Protein AF-A0A9E3R419-F1 (afdb_monomer_lite)

Radius of gyration: 24.09 Å; chains: 1; bounding box: 58×48×63 Å

Sequence (291 aa):
MTQERLDKQWQKKGLTAYSTDAILGTLGHYGLTIDEAAFKSAAATKFPLELAMGWAETWKATGPFGPLPVPAVEELWRRWVKSVQPSDVAVSLRALLIAGDAALKGKDGFTQALETMESKASQVPAGDPRERFMAEVVLHLRNVSTPIDVLAEELAQAGKVAEAERLVKLEESLFPLRAGVSAALVAAAKGQVEPAVTALTTLVKDGAKDPYARVSAMDALLRLNRPRPAYTPALEMAEVALEKHDHELFDELMRRLQRIHQATAELPEEATNHVRLDALLDALQHHHHHH

Foldseek 3Di:
DPFAADDLCCVVVPCVVDDLSRLQSHLVVQFDHDDLVNLVVCVVQDALVVQLVVSLVRGRDDDSCNPVSSSSSVVSCCVRVVAQGLLQLLVLVLVLLVQLVVVLVVDDDNVVSLVSNVVSLVRQDDDPVNVNRLVVNVVNNPDDPDDLLRSLLSCLLVVVLVSSVSSLVSCCSNPVLQRLLSVLSSCVSVVNPVVSLVSLLCQLPPPVGDLVSNLSSLVSCVVSLNNVSNQVSLLVQLVVCVVVVVVVSNVSSLVSNVSSCVSCVVPPPCPVSVVSNVVSVVVVVVVVVVD

Secondary structure (DSSP, 8-state):
-------TTHHHH-GGGS-HHHHHHHHHHTT----HHHHHHHHTT--HHHHHHHHHTT----GGGTT-HHHHHHHHIIIII-S--HHHHHHHHHHHHHHHHHHHTT-S-HHHHHHHHHHHHTTSPPSTHHHHHHHHHHHHH----S-HHHHHHHHHHTT-HHHHHHHHHHHHHH-GGGTTHHHHHHHHHTT-HHHHHHHHHHHHH-TTS-HHHHHHHHHHHHHTT--GGGHHHHHHHHHHHHHTT-HHHHHHHHHHHHHHHHHHTT-TT-HHHHHHHHHHHHHHHHHHT--

pLDDT: mean 91.63, std 9.15, range [41.28, 98.19]

Structure (mmCIF, N/CA/C/O backbone):
data_AF-A0A9E3R419-F1
#
_entry.id   AF-A0A9E3R419-F1
#
loop_
_atom_site.group_PDB
_atom_site.id
_atom_site.type_symbol
_atom_site.label_atom_id
_atom_site.label_alt_id
_atom_site.label_comp_id
_atom_site.label_asym_id
_atom_site.label_entity_id
_atom_site.label_seq_id
_atom_site.pdbx_PDB_ins_code
_atom_site.Cartn_x
_atom_site.Cartn_y
_atom_site.Cartn_z
_atom_site.occupancy
_atom_site.B_iso_or_equiv
_atom_site.auth_seq_id
_atom_site.auth_comp_id
_atom_site.auth_asym_id
_atom_site.auth_atom_id
_atom_site.pdbx_PDB_model_num
ATOM 1 N N . MET A 1 1 ? 27.804 -4.523 -38.999 1.00 41.28 1 MET A N 1
ATOM 2 C CA . MET A 1 1 ? 27.657 -5.461 -37.868 1.00 41.28 1 MET A CA 1
ATOM 3 C C . MET A 1 1 ? 26.188 -5.493 -37.500 1.00 41.28 1 MET A C 1
ATOM 5 O O . MET A 1 1 ? 25.612 -4.429 -37.321 1.00 41.28 1 MET A O 1
ATOM 9 N N . THR A 1 2 ? 25.556 -6.662 -37.517 1.00 49.53 2 THR A N 1
ATOM 10 C CA . THR A 1 2 ? 24.139 -6.812 -37.163 1.00 49.53 2 THR A CA 1
ATOM 11 C C . THR A 1 2 ? 24.004 -6.510 -35.677 1.00 49.53 2 THR A C 1
ATOM 13 O O . THR A 1 2 ? 24.541 -7.248 -34.859 1.00 49.53 2 THR A O 1
ATOM 16 N N . GLN A 1 3 ? 23.371 -5.392 -35.330 1.00 69.19 3 GLN A N 1
ATOM 17 C CA . GLN A 1 3 ? 23.111 -5.054 -33.934 1.00 69.19 3 GLN A CA 1
ATOM 18 C C . GLN A 1 3 ? 22.205 -6.145 -33.349 1.00 69.19 3 GLN A C 1
ATOM 20 O O . GLN A 1 3 ? 21.197 -6.496 -33.969 1.00 69.19 3 GLN A O 1
ATOM 25 N N . GLU A 1 4 ? 22.601 -6.733 -32.219 1.00 87.81 4 GLU A N 1
ATOM 26 C CA . GLU A 1 4 ? 21.802 -7.747 -31.529 1.00 87.81 4 GLU A CA 1
ATOM 27 C C . GLU A 1 4 ? 20.434 -7.146 -31.166 1.00 87.81 4 GLU A C 1
ATOM 29 O O . GLU A 1 4 ? 20.330 -5.958 -30.852 1.00 87.81 4 GLU A O 1
ATOM 34 N N . ARG A 1 5 ? 19.357 -7.932 -31.274 1.00 93.62 5 ARG A N 1
ATOM 35 C CA . ARG A 1 5 ? 17.985 -7.463 -31.037 1.00 93.62 5 ARG A CA 1
ATOM 36 C C . ARG A 1 5 ? 17.151 -8.531 -30.351 1.00 93.62 5 ARG A C 1
ATOM 38 O O . ARG A 1 5 ? 17.370 -9.724 -30.540 1.00 93.62 5 ARG A O 1
ATOM 45 N N . LEU A 1 6 ? 16.145 -8.078 -29.612 1.00 96.88 6 LEU A N 1
ATOM 46 C CA . LEU A 1 6 ? 15.114 -8.925 -29.038 1.00 96.88 6 LEU A CA 1
ATOM 47 C C . LEU A 1 6 ? 14.309 -9.602 -30.153 1.00 96.88 6 LEU A C 1
ATOM 49 O O . LEU A 1 6 ? 13.950 -8.980 -31.158 1.00 96.88 6 LEU A O 1
ATOM 53 N N . ASP A 1 7 ? 13.970 -10.871 -29.948 1.00 95.56 7 ASP A N 1
ATOM 54 C CA . ASP A 1 7 ? 13.011 -11.573 -30.798 1.00 95.56 7 ASP A CA 1
ATOM 55 C C . ASP A 1 7 ? 11.561 -11.326 -30.324 1.00 95.56 7 ASP A C 1
ATOM 57 O O . ASP A 1 7 ? 11.314 -10.809 -29.234 1.00 95.56 7 ASP A O 1
ATOM 61 N N . LYS A 1 8 ? 10.564 -11.686 -31.146 1.00 94.56 8 LYS A N 1
ATOM 62 C CA . LYS A 1 8 ? 9.137 -11.436 -30.842 1.00 94.56 8 LYS A CA 1
ATOM 63 C C . LYS A 1 8 ? 8.609 -12.207 -29.620 1.00 94.56 8 LYS A C 1
ATOM 65 O O . LYS A 1 8 ? 7.518 -11.898 -29.153 1.00 94.56 8 LYS A O 1
ATOM 70 N N . GLN A 1 9 ? 9.341 -13.198 -29.112 1.00 95.06 9 GLN A N 1
ATOM 71 C CA . GLN A 1 9 ? 8.988 -13.984 -27.927 1.00 95.06 9 GLN A CA 1
ATOM 72 C C . GLN A 1 9 ? 9.561 -13.395 -26.628 1.00 95.06 9 GLN A C 1
ATOM 74 O O . GLN A 1 9 ? 9.445 -14.040 -25.584 1.00 95.06 9 GLN A O 1
ATOM 79 N N . TRP A 1 10 ? 10.140 -12.187 -26.655 1.00 96.19 10 TRP A N 1
ATOM 80 C CA . TRP A 1 10 ? 10.757 -11.565 -25.478 1.00 96.19 10 TRP A CA 1
ATOM 81 C C . TRP A 1 10 ? 9.827 -11.499 -24.261 1.00 96.19 10 TRP A C 1
ATOM 83 O O . TRP A 1 10 ? 10.276 -11.729 -23.145 1.00 96.19 10 TRP A O 1
ATOM 93 N N . GLN A 1 11 ? 8.523 -11.279 -24.464 1.00 95.06 11 GLN A N 1
ATOM 94 C CA . GLN A 1 11 ? 7.542 -11.246 -23.371 1.00 95.06 11 GLN A CA 1
ATOM 95 C C . GLN A 1 11 ? 7.428 -12.596 -22.654 1.00 95.06 11 GLN A C 1
ATOM 97 O O . GLN A 1 11 ? 7.263 -12.644 -21.441 1.00 95.06 11 GLN A O 1
ATOM 102 N N . LYS A 1 12 ? 7.546 -13.703 -23.401 1.00 95.06 12 LYS A N 1
ATOM 103 C CA . LYS A 1 12 ? 7.500 -15.061 -22.848 1.00 95.06 12 LYS A CA 1
ATOM 104 C C . LYS A 1 12 ? 8.824 -15.448 -22.190 1.00 95.06 12 LYS A C 1
ATOM 106 O O . LYS A 1 12 ? 8.819 -16.135 -21.176 1.00 95.06 12 LYS A O 1
ATOM 111 N N . LYS A 1 13 ? 9.947 -15.062 -22.798 1.00 95.19 13 LYS A N 1
ATOM 112 C CA . LYS A 1 13 ? 11.294 -15.401 -22.312 1.00 95.19 13 LYS A CA 1
ATOM 113 C C . LYS A 1 13 ? 11.741 -14.522 -21.137 1.00 95.19 13 LYS A C 1
ATOM 115 O O . LYS A 1 13 ? 12.555 -14.966 -20.337 1.00 95.19 13 LYS A O 1
ATOM 120 N N . GLY A 1 14 ? 11.199 -13.309 -21.031 1.00 95.38 14 GLY A N 1
ATOM 121 C CA . GLY A 1 14 ? 11.672 -12.270 -20.121 1.00 95.38 14 GLY A CA 1
ATOM 122 C C . GLY A 1 14 ? 12.933 -11.579 -20.647 1.00 95.38 14 GLY A C 1
ATOM 123 O O . GLY A 1 14 ? 13.719 -12.162 -21.392 1.00 95.38 14 GLY A O 1
ATOM 124 N N . LEU A 1 15 ? 13.143 -10.319 -20.257 1.00 96.88 15 LEU A N 1
ATOM 125 C CA . LEU A 1 15 ? 14.307 -9.542 -20.707 1.00 96.88 15 LEU A CA 1
ATOM 126 C C . LEU A 1 15 ? 15.629 -10.004 -20.078 1.00 96.88 15 LEU A C 1
ATOM 128 O O . LEU A 1 15 ? 16.689 -9.799 -20.666 1.00 96.88 15 LEU A O 1
ATOM 132 N N . THR A 1 16 ? 15.574 -10.705 -18.946 1.00 95.81 16 THR A N 1
ATOM 133 C CA . THR A 1 16 ? 16.741 -11.331 -18.305 1.00 95.81 16 THR A CA 1
ATOM 134 C C . THR A 1 16 ? 17.411 -12.392 -19.184 1.00 95.81 16 THR A C 1
ATOM 136 O O . THR A 1 16 ? 18.592 -12.669 -19.006 1.00 95.81 16 THR A O 1
ATOM 139 N N . ALA A 1 17 ? 16.690 -12.960 -20.160 1.00 96.12 17 ALA A N 1
ATOM 140 C CA . ALA A 1 17 ? 17.224 -13.922 -21.124 1.00 96.12 17 ALA A CA 1
ATOM 141 C C . ALA A 1 17 ? 18.032 -13.277 -22.270 1.00 96.12 17 ALA A C 1
ATOM 143 O O . ALA A 1 17 ? 18.548 -13.995 -23.126 1.00 96.12 17 ALA A O 1
ATOM 144 N N . TYR A 1 18 ? 18.125 -11.944 -22.313 1.00 97.19 18 TYR A N 1
ATOM 145 C CA . TYR A 1 18 ? 18.780 -11.194 -23.385 1.00 97.19 18 TYR A CA 1
ATOM 146 C C . TYR A 1 18 ? 19.931 -10.330 -22.861 1.00 97.19 18 TYR A C 1
ATOM 148 O O . TYR A 1 18 ? 19.890 -9.812 -21.739 1.00 97.19 18 TYR A O 1
ATOM 156 N N . SER A 1 19 ? 20.948 -10.126 -23.702 1.00 96.81 19 SER A N 1
ATOM 157 C CA . SER A 1 19 ? 22.057 -9.208 -23.428 1.00 96.81 19 SER A CA 1
ATOM 158 C C . SER A 1 19 ? 21.568 -7.758 -23.316 1.00 96.81 19 SER A C 1
ATOM 160 O O . SER A 1 19 ? 20.469 -7.409 -23.754 1.00 96.81 19 SER A O 1
ATOM 162 N N . THR A 1 20 ? 22.372 -6.889 -22.699 1.00 96.69 20 THR A N 1
ATOM 163 C CA . THR A 1 20 ? 22.047 -5.453 -22.638 1.00 96.69 20 THR A CA 1
ATOM 164 C C . THR A 1 20 ? 22.057 -4.859 -24.044 1.00 96.69 20 THR A C 1
ATOM 166 O O . THR A 1 20 ? 21.156 -4.101 -24.392 1.00 96.69 20 THR A O 1
ATOM 169 N N . ASP A 1 21 ? 22.992 -5.298 -24.887 1.00 95.44 21 ASP A N 1
ATOM 170 C CA . ASP A 1 21 ? 23.108 -4.868 -26.280 1.00 95.44 21 ASP A CA 1
ATOM 171 C C . ASP A 1 21 ? 21.863 -5.220 -27.102 1.00 95.44 21 ASP A C 1
ATOM 173 O O . ASP A 1 21 ? 21.427 -4.406 -27.913 1.00 95.44 21 ASP A O 1
ATOM 177 N N . ALA A 1 22 ? 21.225 -6.370 -26.852 1.00 96.81 22 ALA A N 1
ATOM 178 C CA . ALA A 1 22 ? 19.976 -6.749 -27.512 1.00 96.81 22 ALA A CA 1
ATOM 179 C C . ALA A 1 22 ? 18.801 -5.823 -27.150 1.00 96.81 22 ALA A C 1
ATOM 181 O O . ALA A 1 22 ? 17.968 -5.490 -28.006 1.00 96.81 22 ALA A O 1
ATOM 182 N N . ILE A 1 23 ? 18.733 -5.396 -25.884 1.00 97.19 23 ILE A N 1
ATOM 183 C CA . ILE A 1 23 ? 17.733 -4.434 -25.405 1.00 97.19 23 ILE A CA 1
ATOM 184 C C . ILE A 1 23 ? 17.989 -3.081 -26.073 1.00 97.19 23 ILE A C 1
ATOM 186 O O . ILE A 1 23 ? 17.099 -2.561 -26.747 1.00 97.19 23 ILE A O 1
ATOM 190 N N . LEU A 1 24 ? 19.214 -2.556 -25.974 1.00 96.38 24 LEU A N 1
ATOM 191 C CA . LEU A 1 24 ? 19.591 -1.261 -26.551 1.00 96.38 24 LEU A CA 1
ATOM 192 C C . LEU A 1 24 ? 19.452 -1.235 -28.075 1.00 96.38 24 LEU A C 1
ATOM 194 O O . LEU A 1 24 ? 18.944 -0.265 -28.630 1.00 96.38 24 LEU A O 1
ATOM 198 N N . GLY A 1 25 ? 19.819 -2.317 -28.759 1.00 95.50 25 GLY A N 1
ATOM 199 C CA . GLY A 1 25 ? 19.641 -2.456 -30.201 1.00 95.50 25 GLY A CA 1
ATOM 200 C C . GLY A 1 25 ? 18.176 -2.437 -30.624 1.00 95.50 25 GLY A C 1
ATOM 201 O O . GLY A 1 25 ? 17.830 -1.884 -31.669 1.00 95.50 25 GLY A O 1
ATOM 202 N N . THR A 1 26 ? 17.285 -2.984 -29.796 1.00 96.38 26 THR A N 1
ATOM 203 C CA . THR A 1 26 ? 15.841 -2.919 -30.049 1.00 96.38 26 THR A CA 1
ATOM 204 C C . THR A 1 26 ? 15.286 -1.527 -29.770 1.00 96.38 26 THR A C 1
ATOM 206 O O . THR A 1 26 ? 14.498 -1.037 -30.577 1.00 96.38 26 THR A O 1
ATOM 209 N N . LEU A 1 27 ? 15.722 -0.875 -28.688 1.00 96.00 27 LEU A N 1
ATOM 210 C CA . LEU A 1 27 ? 15.336 0.502 -28.373 1.00 96.00 27 LEU A CA 1
ATOM 211 C C . LEU A 1 27 ? 15.764 1.467 -29.492 1.00 96.00 27 LEU A C 1
ATOM 213 O O . LEU A 1 27 ? 14.927 2.182 -30.047 1.00 96.00 27 LEU A O 1
ATOM 217 N N . GLY A 1 28 ? 17.030 1.391 -29.912 1.00 95.31 28 GLY A N 1
ATOM 218 C CA . GLY A 1 28 ? 17.591 2.209 -30.988 1.00 95.31 28 GLY A CA 1
ATOM 219 C C . GLY A 1 28 ? 16.886 2.000 -32.324 1.00 95.31 28 GLY A C 1
ATOM 220 O O . GLY A 1 28 ? 16.556 2.967 -33.008 1.00 95.31 28 GLY A O 1
ATOM 221 N N . HIS A 1 29 ? 16.558 0.751 -32.673 1.00 95.06 29 HIS A N 1
ATOM 222 C CA . HIS A 1 29 ? 15.822 0.463 -33.906 1.00 95.06 29 HIS A CA 1
ATOM 223 C C . HIS A 1 29 ? 14.462 1.172 -33.984 1.00 95.06 29 HIS A C 1
ATOM 225 O O . HIS A 1 29 ? 14.019 1.529 -35.075 1.00 95.06 29 HIS A O 1
ATOM 231 N N . TYR A 1 30 ? 13.800 1.376 -32.845 1.00 95.69 30 TYR A N 1
ATOM 232 C CA . TYR A 1 30 ? 12.484 2.010 -32.769 1.00 95.69 30 TYR A CA 1
ATOM 233 C C . TYR A 1 30 ? 12.533 3.472 -32.297 1.00 95.69 30 TYR A C 1
ATOM 235 O O . TYR A 1 30 ? 11.492 4.042 -31.971 1.00 95.69 30 TYR A O 1
ATOM 243 N N . GLY A 1 31 ? 13.713 4.100 -32.346 1.00 92.31 31 GLY A N 1
ATOM 244 C CA . GLY A 1 31 ? 13.875 5.549 -32.207 1.00 92.31 31 GLY A CA 1
ATOM 245 C C . GLY A 1 31 ? 14.382 6.042 -30.854 1.00 92.31 31 GLY A C 1
ATOM 246 O O . GLY A 1 31 ? 14.489 7.252 -30.685 1.00 92.31 31 GLY A O 1
ATOM 247 N N . LEU A 1 32 ? 14.723 5.149 -29.919 1.00 93.69 32 LEU A N 1
ATOM 248 C CA . LEU A 1 32 ? 15.271 5.518 -28.612 1.00 93.69 32 LEU A CA 1
ATOM 249 C C . LEU A 1 32 ? 16.787 5.326 -28.576 1.00 93.69 32 LEU A C 1
ATOM 251 O O . LEU A 1 32 ? 17.280 4.202 -28.493 1.00 93.69 32 LEU A O 1
ATOM 255 N N . THR A 1 33 ? 17.524 6.432 -28.587 1.00 89.69 33 THR A N 1
ATOM 256 C CA . THR A 1 33 ? 18.971 6.422 -28.347 1.00 89.69 33 THR A CA 1
ATOM 257 C C . THR A 1 33 ? 19.225 6.656 -26.866 1.00 89.69 33 THR A C 1
ATOM 259 O O . THR A 1 33 ? 18.973 7.745 -26.356 1.00 89.69 33 THR A O 1
ATOM 262 N N . ILE A 1 34 ? 19.725 5.635 -26.178 1.00 91.69 34 ILE A N 1
ATOM 263 C CA . ILE A 1 34 ? 20.074 5.696 -24.760 1.00 91.69 34 ILE A CA 1
ATOM 264 C C . ILE A 1 34 ? 21.386 4.948 -24.532 1.00 91.69 34 ILE A C 1
ATOM 266 O O . ILE A 1 34 ? 21.616 3.892 -25.122 1.00 91.69 34 ILE A O 1
ATOM 270 N N . ASP A 1 35 ? 22.235 5.497 -23.672 1.00 93.62 35 ASP A N 1
ATOM 271 C CA . ASP A 1 35 ? 23.416 4.823 -23.145 1.00 93.62 35 ASP A CA 1
ATOM 272 C C . ASP A 1 35 ? 23.359 4.759 -21.612 1.00 93.62 35 ASP A C 1
ATOM 274 O O . ASP A 1 35 ? 22.475 5.337 -20.971 1.00 93.62 35 ASP A O 1
ATOM 278 N N . GLU A 1 36 ? 24.294 4.020 -21.013 1.00 96.25 36 GLU A N 1
ATOM 279 C CA . GLU A 1 36 ? 24.333 3.823 -19.563 1.00 96.25 36 GLU A CA 1
ATOM 280 C C . GLU A 1 36 ? 24.526 5.141 -18.793 1.00 96.25 36 GLU A C 1
ATOM 282 O O . GLU A 1 36 ? 23.949 5.314 -17.717 1.00 96.25 36 GLU A O 1
ATOM 287 N N . ALA A 1 37 ? 25.310 6.083 -19.327 1.00 96.75 37 ALA A N 1
ATOM 288 C CA . ALA A 1 37 ? 25.609 7.342 -18.652 1.00 96.75 37 ALA A CA 1
ATOM 289 C C . ALA A 1 37 ? 24.379 8.260 -18.614 1.00 96.75 37 ALA A C 1
ATOM 291 O O . ALA A 1 37 ? 24.008 8.759 -17.548 1.00 96.75 37 ALA A O 1
ATOM 292 N N . ALA A 1 38 ? 23.703 8.425 -19.752 1.00 94.94 38 ALA A N 1
ATOM 293 C CA . ALA A 1 38 ? 22.461 9.175 -19.861 1.00 94.94 38 ALA A CA 1
ATOM 294 C C . ALA A 1 38 ? 21.343 8.529 -19.029 1.00 94.94 38 ALA A C 1
ATOM 296 O O . ALA A 1 38 ? 20.616 9.236 -18.328 1.00 94.94 38 ALA A O 1
ATOM 297 N N . PHE A 1 39 ? 21.247 7.193 -19.032 1.00 97.38 39 PHE A N 1
ATOM 298 C CA . PHE A 1 39 ? 20.271 6.478 -18.209 1.00 97.38 39 PHE A CA 1
ATOM 299 C C . PHE A 1 39 ? 20.495 6.740 -16.720 1.00 97.38 39 PHE A C 1
ATOM 301 O O . PHE A 1 39 ? 19.566 7.136 -16.021 1.00 97.38 39 PHE A O 1
ATOM 308 N N . LYS A 1 40 ? 21.729 6.566 -16.227 1.00 97.12 40 LYS A N 1
ATOM 309 C CA . LYS A 1 40 ? 22.071 6.812 -14.817 1.00 97.12 40 LYS A CA 1
ATOM 310 C C . LYS A 1 40 ? 21.843 8.265 -14.409 1.00 97.12 40 LYS A C 1
ATOM 312 O O . LYS A 1 40 ? 21.376 8.513 -13.302 1.00 97.12 40 LYS A O 1
ATOM 317 N N . SER A 1 41 ? 22.138 9.214 -15.298 1.00 96.31 41 SER A N 1
ATOM 318 C CA . SER A 1 41 ? 21.874 10.633 -15.052 1.00 96.31 41 SER A CA 1
ATOM 319 C C . SER A 1 41 ? 20.378 10.911 -14.886 1.00 96.31 41 SER A C 1
ATOM 321 O O . SER A 1 41 ? 19.995 11.600 -13.944 1.00 96.31 41 SER A O 1
ATOM 323 N N . ALA A 1 42 ? 19.525 10.331 -15.735 1.00 95.50 42 ALA A N 1
ATOM 324 C CA . ALA A 1 42 ? 18.076 10.473 -15.611 1.00 95.50 42 ALA A CA 1
ATOM 325 C C . ALA A 1 42 ? 17.520 9.737 -14.374 1.00 95.50 42 ALA A C 1
ATOM 327 O O . ALA A 1 42 ? 16.668 10.269 -13.664 1.00 95.50 42 ALA A O 1
ATOM 328 N N . ALA A 1 43 ? 18.052 8.552 -14.062 1.00 95.56 43 ALA A N 1
ATOM 329 C CA . ALA A 1 43 ? 17.677 7.751 -12.895 1.00 95.56 43 ALA A CA 1
ATOM 330 C C . ALA A 1 43 ? 18.025 8.411 -11.546 1.00 95.56 43 ALA A C 1
ATOM 332 O O . ALA A 1 43 ? 17.504 8.008 -10.510 1.00 95.56 43 ALA A O 1
ATOM 333 N N . ALA A 1 44 ? 18.881 9.439 -11.536 1.00 92.75 44 ALA A N 1
ATOM 334 C CA . ALA A 1 44 ? 19.177 10.206 -10.328 1.00 92.75 44 ALA A CA 1
ATOM 335 C C . ALA A 1 44 ? 17.975 11.033 -9.838 1.00 92.75 44 ALA A C 1
ATOM 337 O O . ALA A 1 44 ? 17.917 11.396 -8.664 1.00 92.75 44 ALA A O 1
ATOM 338 N N . THR A 1 45 ? 17.028 11.355 -10.725 1.00 91.75 45 THR A N 1
ATOM 339 C CA . THR A 1 45 ? 15.880 12.217 -10.405 1.00 91.75 45 THR A CA 1
ATOM 340 C C . THR A 1 45 ? 14.529 11.620 -10.775 1.00 91.75 45 THR A C 1
ATOM 342 O O . THR A 1 45 ? 13.518 12.166 -10.331 1.00 91.75 45 THR A O 1
ATOM 345 N N . LYS A 1 46 ? 14.504 10.520 -11.535 1.00 94.94 46 LYS A N 1
ATOM 346 C CA . LYS A 1 46 ? 13.294 9.869 -12.051 1.00 94.94 46 LYS A CA 1
ATOM 347 C C . LYS A 1 46 ? 13.281 8.384 -11.720 1.00 94.94 46 LYS A C 1
ATOM 349 O O . LYS A 1 46 ? 14.329 7.741 -11.731 1.00 94.94 46 LYS A O 1
ATOM 354 N N . PHE A 1 47 ? 12.091 7.840 -11.495 1.00 96.38 47 PHE A N 1
ATOM 355 C CA . PHE A 1 47 ? 11.874 6.404 -11.326 1.00 96.38 47 PHE A CA 1
ATOM 356 C C . PHE A 1 47 ? 11.426 5.744 -12.645 1.00 96.38 47 PHE A C 1
ATOM 358 O O . PHE A 1 47 ? 11.187 6.443 -13.638 1.00 96.38 47 PHE A O 1
ATOM 365 N N . PRO A 1 48 ? 11.419 4.398 -12.720 1.00 96.50 48 PRO A N 1
ATOM 366 C CA . PRO A 1 48 ? 11.207 3.677 -13.968 1.00 96.50 48 PRO A CA 1
ATOM 367 C C . PRO A 1 48 ? 9.960 4.060 -14.772 1.00 96.50 48 PRO A C 1
ATOM 369 O O . PRO A 1 48 ? 10.068 4.154 -15.998 1.00 96.50 48 PRO A O 1
ATOM 372 N N . LEU A 1 49 ? 8.800 4.306 -14.150 1.00 94.38 49 LEU A N 1
ATOM 373 C CA . LEU A 1 49 ? 7.613 4.691 -14.923 1.00 94.38 49 LEU A CA 1
ATOM 374 C C . LEU A 1 49 ? 7.773 6.084 -15.529 1.00 94.38 49 LEU A C 1
ATOM 376 O O . LEU A 1 49 ? 7.470 6.256 -16.708 1.00 94.38 49 LEU A O 1
ATOM 380 N N . GLU A 1 50 ? 8.302 7.054 -14.784 1.00 93.88 50 GLU A N 1
ATOM 381 C CA . GLU A 1 50 ? 8.552 8.399 -15.319 1.00 93.88 50 GLU A CA 1
ATOM 382 C C . GLU A 1 50 ? 9.553 8.375 -16.493 1.00 93.88 50 GLU A C 1
ATOM 384 O O . GLU A 1 50 ? 9.354 9.044 -17.513 1.00 93.88 50 GLU A O 1
ATOM 389 N N . LEU A 1 51 ? 10.609 7.559 -16.398 1.00 96.00 51 LEU A N 1
ATOM 390 C CA . LEU A 1 51 ? 11.551 7.338 -17.502 1.00 96.00 51 LEU A CA 1
ATOM 391 C C . LEU A 1 51 ? 10.854 6.723 -18.723 1.00 96.00 51 LEU A C 1
ATOM 393 O O . LEU A 1 51 ? 11.037 7.197 -19.845 1.00 96.00 51 LEU A O 1
ATOM 397 N N . ALA A 1 52 ? 10.029 5.697 -18.510 1.00 95.44 52 ALA A N 1
ATOM 398 C CA . ALA A 1 52 ? 9.305 5.021 -19.579 1.00 95.44 52 ALA A CA 1
ATOM 399 C C . ALA A 1 52 ? 8.255 5.925 -20.246 1.00 95.44 52 ALA A C 1
ATOM 401 O O . ALA A 1 52 ? 8.072 5.845 -21.460 1.00 95.44 52 ALA A O 1
ATOM 402 N N . MET A 1 53 ? 7.600 6.809 -19.487 1.00 92.44 53 MET A N 1
ATOM 403 C CA . MET A 1 53 ? 6.690 7.823 -20.028 1.00 92.44 53 MET A CA 1
ATOM 404 C C . MET A 1 53 ? 7.427 8.784 -20.962 1.00 92.44 53 MET A C 1
ATOM 406 O O . MET A 1 53 ? 6.959 9.022 -22.071 1.00 92.44 53 MET A O 1
ATOM 410 N N . GLY A 1 54 ? 8.619 9.250 -20.575 1.00 93.00 54 GLY A N 1
ATOM 411 C CA . GLY A 1 54 ? 9.458 10.063 -21.462 1.00 93.00 54 GLY A CA 1
ATOM 412 C C . GLY A 1 54 ? 9.893 9.313 -22.728 1.00 93.00 54 GLY A C 1
ATOM 413 O O . GLY A 1 54 ? 9.995 9.897 -23.804 1.00 93.00 54 GLY A O 1
ATOM 414 N N . TRP A 1 55 ? 10.111 7.998 -22.636 1.00 94.69 55 TRP A N 1
ATOM 415 C CA . TRP A 1 55 ? 10.426 7.171 -23.805 1.00 94.69 55 TRP A CA 1
ATOM 416 C C . TRP A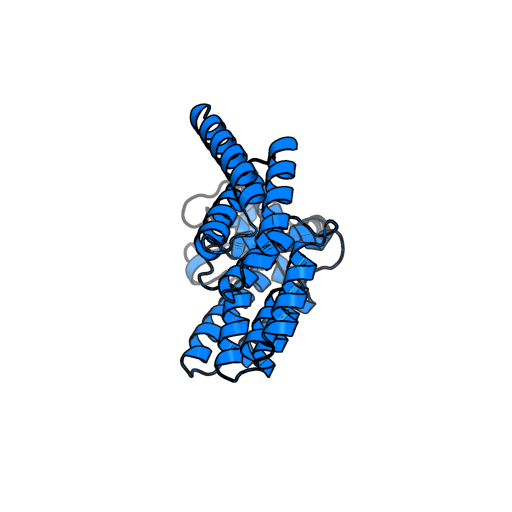 1 55 ? 9.222 6.985 -24.732 1.00 94.69 55 TRP A C 1
ATOM 418 O O . TRP A 1 55 ? 9.390 6.938 -25.951 1.00 94.69 55 TRP A O 1
ATOM 428 N N . ALA A 1 56 ? 8.009 6.906 -24.180 1.00 90.31 56 ALA A N 1
ATOM 429 C CA . ALA A 1 56 ? 6.786 6.684 -24.944 1.00 90.31 56 ALA A CA 1
ATOM 430 C C . ALA A 1 56 ? 6.512 7.791 -25.979 1.00 90.31 56 ALA A C 1
ATOM 432 O O . ALA A 1 56 ? 5.980 7.494 -27.045 1.00 90.31 56 ALA A O 1
ATOM 433 N N . GLU A 1 57 ? 6.934 9.034 -25.719 1.00 88.81 57 GLU A N 1
ATOM 434 C CA . GLU A 1 57 ? 6.751 10.172 -26.636 1.00 88.81 57 GLU A CA 1
ATOM 435 C C . GLU A 1 57 ? 7.468 9.997 -27.983 1.00 88.81 57 GLU A C 1
ATOM 437 O O . GLU A 1 57 ? 7.030 10.521 -29.007 1.00 88.81 57 GLU A O 1
ATOM 442 N N . THR A 1 58 ? 8.572 9.248 -28.001 1.00 89.62 58 THR A N 1
ATOM 443 C CA . THR A 1 58 ? 9.404 9.040 -29.200 1.00 89.62 58 THR A CA 1
ATOM 444 C C . THR A 1 58 ? 9.408 7.589 -29.682 1.00 89.62 58 THR A C 1
ATOM 446 O O . THR A 1 58 ? 10.000 7.281 -30.721 1.00 89.62 58 THR A O 1
ATOM 449 N N . TRP A 1 59 ? 8.718 6.699 -28.963 1.00 95.94 59 TRP A N 1
ATOM 450 C CA . TRP A 1 59 ? 8.660 5.271 -29.244 1.00 95.94 59 TRP A CA 1
ATOM 451 C C . TRP A 1 59 ? 7.811 4.955 -30.476 1.00 95.94 59 TRP A C 1
ATOM 453 O O . TRP A 1 59 ? 6.616 5.235 -30.517 1.00 95.94 59 TRP A O 1
ATOM 463 N N . LYS A 1 60 ? 8.416 4.316 -31.486 1.00 95.44 60 LYS A N 1
ATOM 464 C CA . LYS A 1 60 ? 7.747 4.036 -32.774 1.00 95.44 60 LYS A CA 1
ATOM 465 C C . LYS A 1 60 ? 7.273 2.593 -32.942 1.00 95.44 60 LYS A C 1
ATOM 467 O O . LYS A 1 60 ? 6.690 2.261 -33.975 1.00 95.44 60 LYS A O 1
ATOM 472 N N . ALA A 1 61 ? 7.569 1.706 -31.993 1.00 94.25 61 ALA A N 1
ATOM 473 C CA . ALA A 1 61 ? 7.252 0.292 -32.154 1.00 94.25 61 ALA A CA 1
ATOM 474 C C . ALA A 1 61 ? 5.764 0.004 -31.930 1.00 94.25 61 ALA A C 1
ATOM 476 O O . ALA A 1 61 ? 5.120 0.579 -31.057 1.00 94.25 61 ALA A O 1
ATOM 477 N N . THR A 1 62 ? 5.244 -0.973 -32.667 1.00 92.94 62 THR A N 1
ATOM 478 C CA . THR A 1 62 ? 3.887 -1.508 -32.502 1.00 92.94 62 THR A CA 1
ATOM 479 C C . THR A 1 62 ? 3.923 -3.028 -32.305 1.00 92.94 62 THR A C 1
ATOM 481 O O . THR A 1 62 ? 4.988 -3.660 -32.307 1.00 92.94 62 THR A O 1
ATOM 484 N N . GLY A 1 63 ? 2.755 -3.642 -32.090 1.00 93.50 63 GLY A N 1
ATOM 485 C CA . GLY A 1 63 ? 2.632 -5.093 -31.939 1.00 93.50 63 GLY A CA 1
ATOM 486 C C . GLY A 1 63 ? 3.413 -5.623 -30.723 1.00 93.50 63 GLY A C 1
ATOM 487 O O . GLY A 1 63 ? 3.336 -5.017 -29.655 1.00 93.50 63 GLY A O 1
ATOM 488 N N . PRO A 1 64 ? 4.194 -6.718 -30.852 1.00 93.69 64 PRO A N 1
ATOM 489 C CA . PRO A 1 64 ? 4.900 -7.336 -29.722 1.00 93.69 64 PRO A CA 1
ATOM 490 C C . PRO A 1 64 ? 5.875 -6.414 -28.978 1.00 93.69 64 PRO A C 1
ATOM 492 O O . PRO A 1 64 ? 6.194 -6.677 -27.822 1.00 93.69 64 PRO A O 1
ATOM 495 N N . PHE A 1 65 ? 6.375 -5.358 -29.626 1.00 96.56 65 PHE A N 1
ATOM 496 C CA . PHE A 1 65 ? 7.326 -4.409 -29.035 1.00 96.56 65 PHE A CA 1
ATOM 497 C C . PHE A 1 65 ? 6.667 -3.109 -28.561 1.00 96.56 65 PHE A C 1
ATOM 499 O O . PHE A 1 65 ? 7.323 -2.325 -27.886 1.00 96.56 65 PHE A O 1
ATOM 506 N N . GLY A 1 66 ? 5.380 -2.889 -28.855 1.00 95.50 66 GLY A N 1
ATOM 507 C CA . GLY A 1 66 ? 4.623 -1.743 -28.342 1.00 95.50 66 GLY A CA 1
ATOM 508 C C . GLY A 1 66 ? 4.795 -1.521 -26.830 1.00 95.50 66 GLY A C 1
ATOM 509 O O . GLY A 1 66 ? 5.155 -0.415 -26.442 1.00 95.50 66 GLY A O 1
ATOM 510 N N . PRO A 1 67 ? 4.657 -2.555 -25.975 1.00 95.25 67 PRO A N 1
ATOM 511 C CA . PRO A 1 67 ? 4.774 -2.395 -24.526 1.00 95.25 67 PRO A CA 1
ATOM 512 C C . PRO A 1 67 ? 6.216 -2.468 -23.992 1.00 95.25 67 PRO A C 1
ATOM 514 O O . PRO A 1 67 ? 6.395 -2.545 -22.783 1.00 95.25 67 PRO A O 1
ATOM 517 N N . LEU A 1 68 ? 7.249 -2.494 -24.845 1.00 96.44 68 LEU A N 1
ATOM 518 C CA . LEU A 1 68 ? 8.643 -2.679 -24.416 1.00 96.44 68 LEU A CA 1
ATOM 519 C C . LEU A 1 68 ? 9.218 -1.573 -23.500 1.00 96.44 68 LEU A C 1
ATOM 521 O O . LEU A 1 68 ? 10.037 -1.936 -22.657 1.00 96.44 68 LEU A O 1
ATOM 525 N N . PRO A 1 69 ? 8.860 -0.274 -23.613 1.00 96.19 69 PRO A N 1
ATOM 526 C CA . PRO A 1 69 ? 9.548 0.782 -22.864 1.00 96.19 69 PRO A CA 1
ATOM 527 C C . PRO A 1 69 ? 9.603 0.554 -21.350 1.00 96.19 69 PRO A C 1
ATOM 529 O O . PRO A 1 69 ? 10.689 0.563 -20.785 1.00 96.19 69 PRO A O 1
ATOM 532 N N . VAL A 1 70 ? 8.468 0.263 -20.708 1.00 94.81 70 VAL A N 1
ATOM 533 C CA . VAL A 1 70 ? 8.404 0.018 -19.254 1.00 94.81 70 VAL A CA 1
ATOM 534 C C . VAL A 1 70 ? 9.321 -1.139 -18.815 1.00 94.81 70 VAL A C 1
ATOM 536 O O . VAL A 1 70 ? 10.243 -0.891 -18.040 1.00 94.81 70 VAL A O 1
ATOM 539 N N . PRO A 1 71 ? 9.168 -2.382 -19.318 1.00 95.94 71 PRO A N 1
ATOM 540 C CA . PRO A 1 71 ? 10.023 -3.490 -18.901 1.00 95.94 71 PRO A CA 1
ATOM 541 C C . PRO A 1 71 ? 11.494 -3.286 -19.288 1.00 95.94 71 PRO A C 1
ATOM 543 O O . PRO A 1 71 ? 12.373 -3.752 -18.567 1.00 95.94 71 PRO A O 1
ATOM 546 N N . ALA A 1 72 ? 11.789 -2.582 -20.388 1.00 97.31 72 ALA A N 1
ATOM 547 C CA . ALA A 1 72 ? 13.166 -2.260 -20.755 1.00 97.31 72 ALA A CA 1
ATOM 548 C C . ALA A 1 72 ? 13.814 -1.299 -19.752 1.00 97.31 72 ALA A C 1
ATOM 550 O O . ALA A 1 72 ? 14.945 -1.549 -19.340 1.00 97.31 72 ALA A O 1
ATOM 551 N N . VAL A 1 73 ? 13.110 -0.245 -19.323 1.00 97.69 73 VAL A N 1
ATOM 552 C CA . VAL A 1 73 ? 13.607 0.654 -18.271 1.00 97.69 73 VAL A CA 1
ATOM 553 C C . VAL A 1 73 ? 13.853 -0.118 -16.979 1.00 97.69 73 VAL A C 1
ATOM 555 O O . VAL A 1 73 ? 14.924 0.024 -16.398 1.00 97.69 73 VAL A O 1
ATOM 558 N N . GLU A 1 74 ? 12.913 -0.957 -16.542 1.00 96.62 74 GLU A N 1
ATOM 559 C CA . GLU A 1 74 ? 13.066 -1.742 -15.309 1.00 96.62 74 GLU A CA 1
ATOM 560 C C . GLU A 1 74 ? 14.252 -2.716 -15.366 1.00 96.62 74 GLU A C 1
ATOM 562 O O . GLU A 1 74 ? 14.997 -2.877 -14.398 1.00 96.62 74 GLU A O 1
ATOM 567 N N . GLU A 1 75 ? 14.452 -3.386 -16.502 1.00 97.50 75 GLU A N 1
ATOM 568 C CA . GLU A 1 75 ? 15.579 -4.302 -16.676 1.00 97.50 75 GLU A CA 1
ATOM 569 C C . GLU A 1 75 ? 16.914 -3.542 -16.712 1.00 97.50 75 GLU A C 1
ATOM 571 O O . GLU A 1 75 ? 17.890 -3.962 -16.087 1.00 97.50 75 GLU A O 1
ATOM 576 N N . LEU A 1 76 ? 16.967 -2.394 -17.391 1.00 97.69 76 LEU A N 1
ATOM 577 C CA . LEU A 1 76 ? 18.156 -1.541 -17.413 1.00 97.69 76 LEU A CA 1
ATOM 578 C C . LEU A 1 76 ? 18.437 -0.927 -16.035 1.00 97.69 76 LEU A C 1
ATOM 580 O O . LEU A 1 76 ? 19.594 -0.884 -15.620 1.00 97.69 76 LEU A O 1
ATOM 584 N N . TRP A 1 77 ? 17.405 -0.557 -15.272 1.00 97.75 77 TRP A N 1
ATOM 585 C CA . TRP A 1 77 ? 17.531 -0.126 -13.878 1.00 97.75 77 TRP A CA 1
ATOM 586 C C . TRP A 1 77 ? 18.195 -1.208 -13.026 1.00 97.75 77 TRP A C 1
ATOM 588 O O . TRP A 1 77 ? 19.197 -0.946 -12.354 1.00 97.75 77 TRP A O 1
ATOM 598 N N . ARG A 1 78 ? 17.705 -2.452 -13.116 1.00 95.94 78 ARG A N 1
ATOM 599 C CA . ARG A 1 78 ? 18.290 -3.604 -12.412 1.00 95.94 78 ARG A CA 1
ATOM 600 C C . ARG A 1 78 ? 19.756 -3.840 -12.774 1.00 95.94 78 ARG A C 1
ATOM 602 O O . ARG A 1 78 ? 20.540 -4.202 -11.900 1.00 95.94 78 ARG A O 1
ATOM 609 N N . ARG A 1 79 ? 20.147 -3.627 -14.034 1.00 96.94 79 ARG A N 1
ATOM 610 C CA . ARG A 1 79 ? 21.527 -3.849 -14.504 1.00 96.94 79 ARG A CA 1
ATOM 611 C C . ARG A 1 79 ? 22.479 -2.713 -14.142 1.00 96.94 79 ARG A C 1
ATOM 613 O O . ARG A 1 79 ? 23.616 -2.977 -13.749 1.00 96.94 79 ARG A O 1
ATOM 620 N N . TRP A 1 80 ? 22.033 -1.469 -14.281 1.00 97.50 80 TRP A N 1
ATOM 621 C CA . TRP A 1 80 ? 22.898 -0.290 -14.225 1.00 97.50 80 TRP A CA 1
ATOM 622 C C . TRP A 1 80 ? 22.814 0.476 -12.910 1.00 97.50 80 TRP A C 1
ATOM 624 O O . TRP A 1 80 ? 23.853 0.893 -12.399 1.00 97.50 80 TRP A O 1
ATOM 634 N N . VAL A 1 81 ? 21.613 0.652 -12.358 1.00 95.88 81 VAL A N 1
ATOM 635 C CA . VAL A 1 81 ? 21.391 1.400 -11.109 1.00 95.88 81 VAL A CA 1
ATOM 636 C C . VAL A 1 81 ? 21.525 0.474 -9.904 1.00 95.88 81 VAL A C 1
ATOM 638 O O . VAL A 1 81 ? 22.157 0.841 -8.918 1.00 95.88 81 VAL A O 1
ATOM 641 N N . LYS A 1 82 ? 21.006 -0.757 -10.014 1.00 92.69 82 LYS A N 1
ATOM 642 C CA . LYS A 1 82 ? 21.125 -1.821 -8.999 1.00 92.69 82 LYS A CA 1
ATOM 643 C C . LYS A 1 82 ? 20.543 -1.460 -7.623 1.00 92.69 82 LYS A C 1
ATOM 645 O O . LYS A 1 82 ? 20.905 -2.079 -6.625 1.00 92.69 82 LYS A O 1
ATOM 650 N N . SER A 1 83 ? 19.641 -0.484 -7.564 1.00 93.06 83 SER A N 1
ATOM 651 C CA . SER A 1 83 ? 18.818 -0.193 -6.388 1.00 93.06 83 SER A CA 1
ATOM 652 C C . SER A 1 83 ? 17.431 -0.815 -6.540 1.00 93.06 83 SER A C 1
ATOM 654 O O . SER A 1 83 ? 17.029 -1.195 -7.645 1.00 93.06 83 SER A O 1
ATOM 656 N N . VAL A 1 84 ? 16.686 -0.907 -5.434 1.00 95.62 84 VAL A N 1
ATOM 657 C CA . VAL A 1 84 ? 15.277 -1.305 -5.492 1.00 95.62 84 VAL A CA 1
ATOM 658 C C . VAL A 1 84 ? 14.497 -0.336 -6.383 1.00 95.62 84 VAL A C 1
ATOM 660 O O . VAL A 1 84 ? 14.717 0.875 -6.354 1.00 95.62 84 VAL A O 1
ATOM 663 N N . GLN A 1 85 ? 13.577 -0.879 -7.168 1.00 95.62 85 GLN A N 1
ATOM 664 C CA . GLN A 1 85 ? 12.643 -0.114 -7.989 1.00 95.62 85 GLN A CA 1
ATOM 665 C C . GLN A 1 85 ? 11.205 -0.271 -7.463 1.00 95.62 85 GLN A C 1
ATOM 667 O O . GLN A 1 85 ? 10.915 -1.258 -6.777 1.00 95.62 85 GLN A O 1
ATOM 672 N N . PRO A 1 86 ? 10.285 0.655 -7.788 1.00 96.44 86 PRO A N 1
ATOM 673 C CA . PRO A 1 86 ? 8.900 0.603 -7.314 1.00 96.44 86 PRO A CA 1
ATOM 674 C C . PRO A 1 86 ? 8.180 -0.722 -7.605 1.00 96.44 86 PRO A C 1
ATOM 676 O O . PRO A 1 86 ? 7.484 -1.257 -6.739 1.00 96.44 86 PRO A O 1
ATOM 679 N N . SER A 1 87 ? 8.388 -1.311 -8.785 1.00 94.94 87 SER A N 1
ATOM 680 C CA . SER A 1 87 ? 7.768 -2.590 -9.142 1.00 94.94 87 SER A CA 1
ATOM 681 C C . SER A 1 87 ? 8.264 -3.769 -8.303 1.00 94.94 87 SER A C 1
ATOM 683 O O . SER A 1 87 ? 7.469 -4.657 -7.999 1.00 94.94 87 SER A O 1
ATOM 685 N N . ASP A 1 88 ? 9.517 -3.764 -7.837 1.00 95.69 88 ASP A N 1
ATOM 686 C CA . ASP A 1 88 ? 10.027 -4.806 -6.935 1.00 95.69 88 ASP A CA 1
ATOM 687 C C . ASP A 1 88 ? 9.263 -4.803 -5.603 1.00 95.69 88 ASP A C 1
ATOM 689 O O . ASP A 1 88 ? 8.901 -5.860 -5.082 1.00 95.69 88 ASP A O 1
ATOM 693 N N . VAL A 1 89 ? 9.003 -3.609 -5.061 1.00 96.50 89 VAL A N 1
ATOM 694 C CA . VAL A 1 89 ? 8.226 -3.414 -3.828 1.00 96.50 89 VAL A CA 1
ATOM 695 C C . VAL A 1 89 ? 6.775 -3.832 -4.048 1.00 96.50 89 VAL A C 1
ATOM 697 O O . VAL A 1 89 ? 6.234 -4.592 -3.249 1.00 96.50 89 VAL A O 1
ATOM 700 N N . ALA A 1 90 ? 6.154 -3.409 -5.152 1.00 95.00 90 ALA A N 1
ATOM 701 C CA . ALA A 1 90 ? 4.770 -3.759 -5.464 1.00 95.00 90 ALA A CA 1
ATOM 702 C C . ALA A 1 90 ? 4.565 -5.274 -5.651 1.00 95.00 90 ALA A C 1
ATOM 704 O O . ALA A 1 90 ? 3.616 -5.850 -5.113 1.00 95.00 90 ALA A O 1
ATOM 705 N N . VAL A 1 91 ? 5.465 -5.943 -6.381 1.00 93.69 91 VAL A N 1
ATOM 706 C CA . VAL A 1 91 ? 5.424 -7.399 -6.586 1.00 93.69 91 VAL A CA 1
ATOM 707 C C . VAL A 1 91 ? 5.622 -8.136 -5.264 1.00 93.69 91 VAL A C 1
ATOM 709 O O . VAL A 1 91 ? 4.867 -9.063 -4.968 1.00 93.69 91 VAL A O 1
ATOM 712 N N . SER A 1 92 ? 6.592 -7.712 -4.449 1.00 95.88 92 SER A N 1
ATOM 713 C CA . SER A 1 92 ? 6.853 -8.333 -3.149 1.00 95.88 92 SER A CA 1
ATOM 714 C C . SER A 1 92 ? 5.691 -8.134 -2.172 1.00 95.88 92 SER A C 1
ATOM 716 O O . SER A 1 92 ? 5.325 -9.070 -1.464 1.00 95.88 92 SER A O 1
ATOM 718 N N . LEU A 1 93 ? 5.051 -6.961 -2.172 1.00 95.19 93 LEU A N 1
ATOM 719 C CA . LEU A 1 93 ? 3.885 -6.699 -1.330 1.00 95.19 93 LEU A CA 1
ATOM 720 C C . LEU A 1 93 ? 2.680 -7.535 -1.775 1.00 95.19 93 LEU A C 1
ATOM 722 O O . LEU A 1 93 ? 2.003 -8.130 -0.942 1.00 95.19 93 LEU A O 1
ATOM 726 N N . ARG A 1 94 ? 2.440 -7.676 -3.084 1.00 93.38 94 ARG A N 1
ATOM 727 C CA . ARG A 1 94 ? 1.395 -8.580 -3.589 1.00 93.38 94 ARG A CA 1
ATOM 728 C C . ARG A 1 94 ? 1.663 -10.033 -3.187 1.00 93.38 94 ARG A C 1
ATOM 730 O O . ARG A 1 94 ? 0.739 -10.723 -2.762 1.00 93.38 94 ARG A O 1
ATOM 737 N N . ALA A 1 95 ? 2.906 -10.496 -3.314 1.00 94.19 95 ALA A N 1
ATOM 738 C CA . ALA A 1 95 ? 3.292 -11.847 -2.913 1.00 94.19 95 ALA A CA 1
ATOM 739 C C . ALA A 1 95 ? 3.085 -12.076 -1.407 1.00 94.19 95 ALA A C 1
ATOM 741 O O . ALA A 1 95 ? 2.564 -13.121 -1.020 1.00 94.19 95 ALA A O 1
ATOM 742 N N . LEU A 1 96 ? 3.421 -11.083 -0.577 1.00 96.38 96 LEU A N 1
ATOM 743 C CA . LEU A 1 96 ? 3.170 -11.102 0.863 1.00 96.38 96 LEU A CA 1
ATOM 744 C C . LEU A 1 96 ? 1.682 -11.268 1.184 1.00 96.38 96 LEU A C 1
ATOM 746 O O . LEU A 1 96 ? 1.328 -12.131 1.982 1.00 96.38 96 LEU A O 1
ATOM 750 N N . LEU A 1 97 ? 0.813 -10.486 0.544 1.00 94.31 97 LEU A N 1
ATOM 751 C CA . LEU A 1 97 ? -0.630 -10.545 0.789 1.00 94.31 97 LEU A CA 1
ATOM 752 C C . LEU A 1 97 ? -1.232 -11.891 0.368 1.00 94.31 97 LEU A C 1
ATOM 754 O O . LEU A 1 97 ? -1.979 -12.497 1.132 1.00 94.31 97 LEU A O 1
ATOM 758 N N . ILE A 1 98 ? -0.822 -12.424 -0.788 1.00 93.25 98 ILE A N 1
ATOM 759 C CA . ILE A 1 98 ? -1.220 -13.769 -1.238 1.00 93.25 98 ILE A CA 1
ATOM 760 C C . ILE A 1 98 ? -0.756 -14.843 -0.242 1.00 93.25 98 ILE A C 1
ATOM 762 O O . ILE A 1 98 ? -1.504 -15.772 0.072 1.00 93.25 98 ILE A O 1
ATOM 766 N N . ALA A 1 99 ? 0.478 -14.733 0.257 1.00 95.50 99 ALA A N 1
ATOM 767 C CA . ALA A 1 99 ? 1.005 -15.653 1.259 1.00 95.50 99 ALA A CA 1
ATOM 768 C C . ALA A 1 99 ? 0.269 -15.519 2.604 1.00 95.50 99 ALA A C 1
ATOM 770 O O . ALA A 1 99 ? 0.109 -16.514 3.308 1.00 95.50 99 ALA A O 1
ATOM 771 N N . GLY A 1 100 ? -0.214 -14.322 2.942 1.00 95.06 100 GLY A N 1
ATOM 772 C CA . GLY A 1 100 ? -1.016 -14.054 4.134 1.00 95.06 100 GLY A CA 1
ATOM 773 C C . GLY A 1 100 ? -2.359 -14.768 4.087 1.00 95.06 100 GLY A C 1
ATOM 774 O O . GLY A 1 100 ? -2.660 -15.571 4.969 1.00 95.06 100 GLY A O 1
ATOM 775 N N . ASP A 1 101 ? -3.104 -14.586 2.996 1.00 93.38 101 ASP A N 1
ATOM 776 C CA . ASP A 1 101 ? -4.367 -15.296 2.756 1.00 93.38 101 ASP A CA 1
ATOM 777 C C . ASP A 1 101 ? -4.177 -16.824 2.772 1.00 93.38 101 ASP A C 1
ATOM 779 O O . ASP A 1 101 ? -5.049 -17.582 3.208 1.00 93.38 101 ASP A O 1
ATOM 783 N N . ALA A 1 102 ? -3.037 -17.307 2.268 1.00 94.56 102 ALA A N 1
ATOM 784 C CA . ALA A 1 102 ? -2.675 -18.718 2.314 1.00 94.56 102 ALA A CA 1
ATOM 785 C C . ALA A 1 102 ? -2.375 -19.189 3.749 1.00 94.56 102 ALA A C 1
ATOM 787 O O . ALA A 1 102 ? -2.816 -20.275 4.134 1.00 94.56 102 ALA A O 1
ATOM 788 N N . ALA A 1 103 ? -1.687 -18.375 4.552 1.00 95.31 103 ALA A N 1
ATOM 789 C CA . ALA A 1 103 ? -1.370 -18.679 5.944 1.00 95.31 103 ALA A CA 1
ATOM 790 C C . ALA A 1 103 ? -2.595 -18.718 6.854 1.00 95.31 103 ALA A C 1
ATOM 792 O O . ALA A 1 103 ? -2.661 -19.581 7.730 1.00 95.31 103 ALA A O 1
ATOM 793 N N . LEU A 1 104 ? -3.595 -17.870 6.606 1.00 94.81 104 LEU A N 1
ATOM 794 C CA . LEU A 1 104 ? -4.898 -17.952 7.275 1.00 94.81 104 LEU A CA 1
ATOM 795 C C . LEU A 1 104 ? -5.639 -19.262 6.957 1.00 94.81 104 LEU A C 1
ATOM 797 O O . LEU A 1 104 ? -6.448 -19.734 7.748 1.00 94.81 104 LEU A O 1
ATOM 801 N N . LYS A 1 105 ? -5.312 -19.905 5.829 1.00 94.75 105 LYS A N 1
ATOM 802 C CA . LYS A 1 105 ? -5.820 -21.228 5.424 1.00 94.75 105 LYS A CA 1
ATOM 803 C C . LYS A 1 105 ? -4.892 -22.377 5.845 1.00 94.75 105 LYS A C 1
ATOM 805 O O . LYS A 1 105 ? -5.027 -23.485 5.329 1.00 94.75 105 LYS A O 1
ATOM 810 N N . GLY A 1 106 ? -3.937 -22.119 6.741 1.00 94.19 106 GLY A N 1
ATOM 811 C CA . GLY A 1 106 ? -3.019 -23.122 7.285 1.00 94.19 106 GLY A CA 1
ATOM 812 C C . GLY A 1 106 ? -1.851 -23.505 6.372 1.00 94.19 106 GLY A C 1
ATOM 813 O O . GLY A 1 106 ? -1.242 -24.547 6.595 1.00 94.19 106 GLY A O 1
ATOM 814 N N . LYS A 1 107 ? -1.537 -22.711 5.338 1.00 95.12 107 LYS A N 1
ATOM 815 C CA . LYS A 1 107 ? -0.367 -22.944 4.474 1.00 95.12 107 LYS A CA 1
ATOM 816 C C . LYS A 1 107 ? 0.870 -22.199 4.980 1.00 95.12 107 LYS A C 1
ATOM 818 O O . LYS A 1 107 ? 0.769 -21.107 5.532 1.00 95.12 107 LYS A O 1
ATOM 823 N N . ASP A 1 108 ? 2.044 -22.761 4.725 1.00 92.56 108 ASP A N 1
ATOM 824 C CA . ASP A 1 108 ? 3.321 -22.123 5.049 1.00 92.56 108 ASP A CA 1
ATOM 825 C C . ASP A 1 108 ? 3.745 -21.084 3.994 1.00 92.56 108 ASP A C 1
ATOM 827 O O . ASP A 1 108 ? 3.139 -20.957 2.929 1.00 92.56 108 ASP A O 1
ATOM 831 N N . GLY A 1 109 ? 4.818 -20.344 4.291 1.00 94.44 109 GLY A N 1
ATOM 832 C CA . GLY A 1 109 ? 5.471 -19.416 3.358 1.00 94.44 109 GLY A CA 1
ATOM 833 C C . GLY A 1 109 ? 5.272 -17.930 3.667 1.00 94.44 109 GLY A C 1
ATOM 834 O O . GLY A 1 109 ? 6.007 -17.102 3.130 1.00 94.44 109 GLY A O 1
ATOM 835 N N . PHE A 1 110 ? 4.353 -17.572 4.573 1.00 96.94 110 PHE A N 1
ATOM 836 C CA . PHE A 1 110 ? 4.126 -16.168 4.940 1.00 96.94 110 PHE A CA 1
ATOM 837 C C . PHE A 1 110 ? 5.358 -15.503 5.556 1.00 96.94 110 PHE A C 1
ATOM 839 O O . PHE A 1 110 ? 5.733 -14.419 5.126 1.00 96.94 110 PHE A O 1
ATOM 846 N N . THR A 1 111 ? 6.036 -16.164 6.496 1.00 97.06 111 THR A N 1
ATOM 847 C CA . THR A 1 111 ? 7.229 -15.611 7.159 1.00 97.06 111 THR A CA 1
ATOM 848 C C . THR A 1 111 ? 8.332 -15.264 6.159 1.00 97.06 111 THR A C 1
ATOM 850 O O . THR A 1 111 ? 8.895 -14.177 6.222 1.00 97.06 111 THR A O 1
ATOM 853 N N . GLN A 1 112 ? 8.581 -16.134 5.178 1.00 97.62 112 GLN A N 1
ATOM 854 C CA . GLN A 1 112 ? 9.574 -15.888 4.130 1.00 97.62 112 GLN A CA 1
ATOM 855 C C . GLN A 1 112 ? 9.162 -14.734 3.202 1.00 97.62 112 GLN A C 1
ATOM 857 O O . GLN A 1 112 ? 9.995 -13.911 2.813 1.00 97.62 112 GLN A O 1
ATOM 862 N N . ALA A 1 113 ? 7.877 -14.655 2.842 1.00 97.81 113 ALA A N 1
ATOM 863 C CA . ALA A 1 113 ? 7.357 -13.541 2.053 1.00 97.81 113 ALA A CA 1
ATOM 864 C C . ALA A 1 113 ? 7.471 -12.212 2.821 1.00 97.81 113 ALA A C 1
ATOM 866 O O . ALA A 1 113 ? 7.818 -11.188 2.233 1.00 97.81 113 ALA A O 1
ATOM 867 N N . LEU A 1 114 ? 7.245 -12.242 4.137 1.00 97.94 114 LEU A N 1
ATOM 868 C CA . LEU A 1 114 ? 7.365 -11.088 5.021 1.00 97.94 114 LEU A CA 1
ATOM 869 C C . LEU A 1 114 ? 8.813 -10.611 5.122 1.00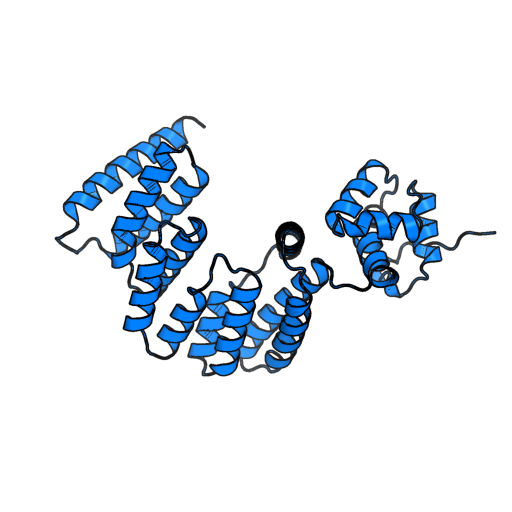 97.94 114 LEU A C 1
ATOM 871 O O . LEU A 1 114 ? 9.065 -9.433 4.907 1.00 97.94 114 LEU A O 1
ATOM 875 N N . GLU A 1 115 ? 9.770 -11.515 5.332 1.00 98.19 115 GLU A N 1
ATOM 876 C CA . GLU A 1 115 ? 11.207 -11.194 5.341 1.00 98.19 115 GLU A CA 1
ATOM 877 C C . GLU A 1 115 ? 11.678 -10.606 4.006 1.00 98.19 115 GLU A C 1
ATOM 879 O O . GLU A 1 115 ? 12.434 -9.631 3.967 1.00 98.19 115 GLU A O 1
ATOM 884 N N . THR A 1 116 ? 11.193 -11.164 2.893 1.00 98.06 116 THR A N 1
ATOM 885 C CA . THR A 1 116 ? 11.484 -10.639 1.553 1.00 98.06 116 THR A CA 1
ATOM 886 C C . THR A 1 116 ? 10.959 -9.212 1.412 1.00 98.06 116 THR A C 1
ATOM 888 O O . THR A 1 116 ? 11.680 -8.327 0.946 1.00 98.06 116 THR A O 1
ATOM 891 N N . MET A 1 117 ? 9.723 -8.966 1.849 1.00 97.62 117 MET A N 1
ATOM 892 C CA . MET A 1 117 ? 9.108 -7.648 1.762 1.00 97.62 117 MET A CA 1
ATOM 893 C C . MET A 1 117 ? 9.764 -6.635 2.706 1.00 97.62 117 MET A C 1
ATOM 895 O O . MET A 1 117 ? 10.029 -5.516 2.283 1.00 97.62 117 MET A O 1
ATOM 899 N N . GLU A 1 118 ? 10.106 -7.016 3.937 1.00 98.06 118 GLU A N 1
ATOM 900 C CA . GLU A 1 118 ? 10.866 -6.178 4.875 1.00 98.06 118 GLU A CA 1
ATOM 901 C C . GLU A 1 118 ? 12.226 -5.774 4.283 1.00 98.06 118 GLU A C 1
ATOM 903 O O . GLU A 1 118 ? 12.597 -4.601 4.332 1.00 98.06 118 GLU A O 1
ATOM 908 N N . SER A 1 119 ? 12.933 -6.709 3.635 1.00 97.62 119 SER A N 1
ATOM 909 C CA . SER A 1 119 ? 14.193 -6.421 2.938 1.00 97.62 119 SER A CA 1
ATOM 910 C C . SER A 1 119 ? 14.017 -5.440 1.774 1.00 97.62 119 SER A C 1
ATOM 912 O O . SER A 1 119 ? 14.885 -4.601 1.527 1.00 97.62 119 SER A O 1
ATOM 914 N N . LYS A 1 120 ? 12.901 -5.514 1.040 1.00 97.38 120 LYS A N 1
ATOM 915 C CA . LYS A 1 120 ? 12.586 -4.546 -0.022 1.00 97.38 120 LYS A CA 1
ATOM 916 C C . LYS A 1 120 ? 12.182 -3.190 0.551 1.00 97.38 120 LYS A C 1
ATOM 918 O O . LYS A 1 120 ? 12.647 -2.168 0.053 1.00 97.38 120 LYS A O 1
ATOM 923 N N . ALA A 1 121 ? 11.380 -3.173 1.613 1.00 96.06 121 ALA A N 1
ATOM 924 C CA . ALA A 1 121 ? 10.954 -1.956 2.296 1.00 96.06 121 ALA A CA 1
ATOM 925 C C . ALA A 1 121 ? 12.141 -1.174 2.870 1.00 96.06 121 ALA A C 1
ATOM 927 O O . ALA A 1 121 ? 12.185 0.045 2.734 1.00 96.06 121 ALA A O 1
ATOM 928 N N . SER A 1 122 ? 13.149 -1.858 3.426 1.00 96.56 122 SER A N 1
ATOM 929 C CA . SER A 1 122 ? 14.348 -1.204 3.968 1.00 96.56 122 SER A CA 1
ATOM 930 C C . SER A 1 122 ? 15.217 -0.518 2.907 1.00 96.56 122 SER A C 1
ATOM 932 O O . SER A 1 122 ? 16.126 0.229 3.253 1.00 96.56 122 SER A O 1
ATOM 934 N N . GLN A 1 123 ? 14.977 -0.799 1.624 1.00 96.31 123 GLN A N 1
ATOM 935 C CA . GLN A 1 123 ? 15.684 -0.192 0.495 1.00 96.31 123 GLN A CA 1
ATOM 936 C C . GLN A 1 123 ? 14.892 0.955 -0.146 1.00 96.31 123 GLN A C 1
ATOM 938 O O . GLN A 1 123 ? 15.427 1.634 -1.022 1.00 96.31 123 GLN A O 1
ATOM 943 N N . VAL A 1 124 ? 13.634 1.176 0.262 1.00 96.25 124 VAL A N 1
ATOM 944 C CA . VAL A 1 124 ? 12.817 2.296 -0.228 1.00 96.25 124 VAL A CA 1
ATOM 945 C C . VAL A 1 124 ? 13.537 3.608 0.097 1.00 96.25 124 VAL A C 1
ATOM 947 O O . VAL A 1 124 ? 13.972 3.790 1.238 1.00 96.25 124 VAL A O 1
ATOM 950 N N . PRO A 1 125 ? 13.668 4.537 -0.867 1.00 94.44 125 PRO A N 1
ATOM 951 C CA . PRO A 1 125 ? 14.353 5.798 -0.627 1.00 94.44 125 PRO A CA 1
ATOM 952 C C . PRO A 1 125 ? 13.684 6.603 0.497 1.00 94.44 125 PRO A C 1
ATOM 954 O O . PRO A 1 125 ? 12.464 6.586 0.674 1.00 94.44 125 PRO A O 1
ATOM 957 N N . ALA A 1 126 ? 14.507 7.326 1.253 1.00 91.44 126 ALA A N 1
ATOM 958 C CA . ALA A 1 126 ? 14.070 8.277 2.270 1.00 91.44 126 ALA A CA 1
ATOM 959 C C . ALA A 1 126 ? 14.070 9.714 1.718 1.00 91.44 126 ALA A C 1
ATOM 961 O O . ALA A 1 126 ? 14.691 9.985 0.692 1.00 91.44 126 ALA A O 1
ATOM 962 N N . GLY A 1 127 ? 13.407 10.634 2.425 1.00 90.75 127 GLY A N 1
ATOM 963 C CA . GLY A 1 127 ? 13.334 12.053 2.054 1.00 90.75 127 GLY A CA 1
ATOM 964 C C . GLY A 1 127 ? 12.483 12.313 0.809 1.00 90.75 127 GLY A C 1
ATOM 965 O O . GLY A 1 127 ? 11.599 11.523 0.480 1.00 90.75 127 GLY A O 1
ATOM 966 N N . ASP A 1 128 ? 12.771 13.409 0.109 1.00 89.50 128 ASP A N 1
ATOM 967 C CA . ASP A 1 128 ? 11.986 13.910 -1.030 1.00 89.50 128 ASP A CA 1
ATOM 968 C C . ASP A 1 128 ? 11.702 12.874 -2.144 1.00 89.50 128 ASP A C 1
ATOM 970 O O . ASP A 1 128 ? 10.597 12.863 -2.688 1.00 89.50 128 ASP A O 1
ATOM 974 N N . PRO A 1 129 ? 12.623 11.955 -2.517 1.00 92.81 129 PRO A N 1
ATOM 975 C CA . PRO A 1 129 ? 12.335 10.950 -3.545 1.00 92.81 129 PRO A CA 1
ATOM 976 C C . PRO A 1 129 ? 11.276 9.919 -3.134 1.00 92.81 129 PRO A C 1
ATOM 978 O O . PRO A 1 129 ? 10.709 9.250 -3.998 1.00 92.81 129 PRO A O 1
ATOM 981 N N . ARG A 1 130 ? 11.010 9.762 -1.833 1.00 94.00 130 ARG A N 1
ATOM 982 C CA . ARG A 1 130 ? 10.128 8.716 -1.310 1.00 94.00 130 ARG A CA 1
ATOM 983 C C . ARG A 1 130 ? 8.712 8.812 -1.862 1.00 94.00 130 ARG A C 1
ATOM 985 O O . ARG A 1 130 ? 8.138 7.791 -2.227 1.00 94.00 130 ARG A O 1
ATOM 992 N N . GLU A 1 131 ? 8.150 10.013 -1.909 1.00 91.62 131 GLU A N 1
ATOM 993 C CA . GLU A 1 131 ? 6.768 10.224 -2.341 1.00 91.62 131 GLU A CA 1
ATOM 994 C C . GLU A 1 131 ? 6.566 9.750 -3.784 1.00 91.62 131 GLU A C 1
ATOM 996 O O . GLU A 1 131 ? 5.696 8.924 -4.056 1.00 91.62 131 GLU A O 1
ATOM 1001 N N . ARG A 1 132 ? 7.457 10.170 -4.689 1.00 93.06 132 ARG A N 1
ATOM 1002 C CA . ARG A 1 132 ? 7.444 9.746 -6.096 1.00 93.06 132 ARG A CA 1
ATOM 1003 C C . ARG A 1 132 ? 7.657 8.242 -6.250 1.00 93.06 132 ARG A C 1
ATOM 1005 O O . ARG A 1 132 ? 6.961 7.608 -7.038 1.00 93.06 132 ARG A O 1
ATOM 1012 N N . PHE A 1 133 ? 8.566 7.659 -5.466 1.00 95.94 133 PHE A N 1
ATOM 1013 C CA . PHE A 1 133 ? 8.775 6.210 -5.452 1.00 95.94 133 PHE A CA 1
ATOM 1014 C C . PHE A 1 133 ? 7.488 5.470 -5.064 1.00 95.94 133 PHE A C 1
ATOM 1016 O O . PHE A 1 133 ? 7.062 4.547 -5.756 1.00 95.94 133 PHE A O 1
ATOM 1023 N N . MET A 1 134 ? 6.848 5.883 -3.967 1.00 94.50 134 MET A N 1
ATOM 1024 C CA . MET A 1 134 ? 5.641 5.232 -3.456 1.00 94.50 134 MET A CA 1
ATOM 1025 C C . MET A 1 134 ? 4.424 5.452 -4.362 1.00 94.50 134 MET A C 1
ATOM 1027 O O . MET A 1 134 ? 3.594 4.552 -4.475 1.00 94.50 134 MET A O 1
ATOM 1031 N N . ALA A 1 135 ? 4.337 6.584 -5.063 1.00 92.12 135 ALA A N 1
ATOM 1032 C CA . ALA A 1 135 ? 3.312 6.805 -6.080 1.00 92.12 135 ALA A CA 1
ATOM 1033 C C . ALA A 1 135 ? 3.403 5.759 -7.208 1.00 92.12 135 ALA A C 1
ATOM 1035 O O . ALA A 1 135 ? 2.392 5.156 -7.577 1.00 92.12 135 ALA A O 1
ATOM 1036 N N . GLU A 1 136 ? 4.611 5.459 -7.701 1.00 94.75 136 GLU A N 1
ATOM 1037 C CA . GLU A 1 136 ? 4.807 4.382 -8.680 1.00 94.75 136 GLU A CA 1
ATOM 1038 C C . GLU A 1 136 ? 4.480 2.997 -8.095 1.00 94.75 136 GLU A C 1
ATOM 1040 O O . GLU A 1 136 ? 3.846 2.182 -8.768 1.00 94.75 136 GLU A O 1
ATOM 1045 N N . VAL A 1 137 ? 4.829 2.729 -6.827 1.00 94.69 137 VAL A N 1
ATOM 1046 C CA . VAL A 1 137 ? 4.447 1.476 -6.142 1.00 94.69 137 VAL A CA 1
ATOM 1047 C C . VAL A 1 137 ? 2.928 1.287 -6.181 1.00 94.69 137 VAL A C 1
ATOM 1049 O O . VAL A 1 137 ? 2.450 0.220 -6.571 1.00 94.69 137 VAL A O 1
ATOM 1052 N N . VAL A 1 138 ? 2.158 2.321 -5.829 1.00 90.25 138 VAL A N 1
ATOM 1053 C CA . VAL A 1 138 ? 0.685 2.286 -5.844 1.00 90.25 138 VAL A CA 1
ATOM 1054 C C . VAL A 1 138 ? 0.147 2.024 -7.256 1.00 90.25 138 VAL A C 1
ATOM 1056 O O . VAL A 1 138 ? -0.766 1.212 -7.425 1.00 90.25 138 VAL A O 1
ATOM 1059 N N . LEU A 1 139 ? 0.747 2.626 -8.288 1.00 89.94 139 LEU A N 1
ATOM 1060 C CA . LEU A 1 139 ? 0.370 2.375 -9.685 1.00 89.94 139 LEU A CA 1
ATOM 1061 C C . LEU A 1 139 ? 0.601 0.919 -10.114 1.00 89.94 139 LEU A C 1
ATOM 1063 O O . LEU A 1 139 ? -0.215 0.376 -10.864 1.00 89.94 139 LEU A O 1
ATOM 1067 N N . HIS A 1 140 ? 1.664 0.272 -9.632 1.00 90.00 140 HIS A N 1
ATOM 1068 C CA . HIS A 1 140 ? 1.931 -1.148 -9.889 1.00 90.00 140 HIS A CA 1
ATOM 1069 C C . HIS A 1 140 ? 1.045 -2.094 -9.064 1.00 90.00 140 HIS A C 1
ATOM 1071 O O . HIS A 1 140 ? 0.747 -3.211 -9.497 1.00 90.00 140 HIS A O 1
ATOM 1077 N N . LEU A 1 141 ? 0.603 -1.669 -7.880 1.00 86.69 141 LEU A N 1
ATOM 1078 C CA . LEU A 1 141 ? -0.209 -2.490 -6.982 1.00 86.69 141 LEU A CA 1
ATOM 1079 C C . LEU A 1 141 ? -1.648 -2.706 -7.450 1.00 86.69 141 LEU A C 1
ATOM 1081 O O . LEU A 1 141 ? -2.290 -3.589 -6.891 1.00 86.69 141 LEU A O 1
ATOM 1085 N N . ARG A 1 142 ? -2.151 -1.968 -8.454 1.00 74.81 142 ARG A N 1
ATOM 1086 C CA . ARG A 1 142 ? -3.539 -2.046 -8.971 1.00 74.81 142 ARG A CA 1
ATOM 1087 C C . ARG A 1 142 ? -4.199 -3.419 -8.748 1.00 74.81 142 ARG A C 1
ATOM 1089 O O . ARG A 1 142 ? -3.665 -4.449 -9.167 1.00 74.81 142 ARG A O 1
ATOM 1096 N N . ASN A 1 143 ? -5.373 -3.426 -8.113 1.00 65.75 143 ASN A N 1
ATOM 1097 C CA . ASN A 1 143 ? -6.151 -4.623 -7.755 1.00 65.75 143 ASN A CA 1
ATOM 1098 C C . ASN A 1 143 ? -5.489 -5.514 -6.684 1.00 65.75 143 ASN A C 1
ATOM 1100 O O . ASN A 1 143 ? -5.195 -6.688 -6.927 1.00 65.75 143 ASN A O 1
ATOM 1104 N N . VAL A 1 144 ? -5.252 -4.967 -5.492 1.00 65.25 144 VAL A N 1
ATOM 1105 C CA . VAL A 1 144 ? -5.060 -5.773 -4.278 1.00 65.25 144 VAL A CA 1
ATOM 1106 C C . VAL A 1 144 ? -6.430 -5.993 -3.636 1.00 65.25 144 VAL A C 1
ATOM 1108 O O . VAL A 1 144 ? -7.165 -5.032 -3.436 1.00 65.25 144 VAL A O 1
ATOM 1111 N N . SER A 1 145 ? -6.786 -7.245 -3.340 1.00 60.25 145 SER A N 1
ATOM 1112 C CA . SER A 1 145 ? -8.086 -7.599 -2.750 1.00 60.25 145 SER A CA 1
ATOM 1113 C C . SER A 1 145 ? -8.153 -7.384 -1.239 1.00 60.25 145 SER A C 1
ATOM 1115 O O . SER A 1 145 ? -9.221 -7.071 -0.724 1.00 60.25 145 SER A O 1
ATOM 1117 N N . THR A 1 146 ? -7.028 -7.559 -0.542 1.00 74.25 146 THR A N 1
ATOM 1118 C CA . THR A 1 146 ? -6.975 -7.588 0.924 1.00 74.25 146 THR A CA 1
ATOM 1119 C C . THR A 1 146 ? -6.166 -6.398 1.444 1.00 74.25 146 THR A C 1
ATOM 1121 O O . THR A 1 146 ? -4.973 -6.302 1.141 1.00 74.25 146 THR A O 1
ATOM 1124 N N . PRO A 1 147 ? -6.779 -5.479 2.210 1.00 84.69 147 PRO A N 1
ATOM 1125 C CA . PRO A 1 147 ? -6.050 -4.427 2.913 1.00 84.69 147 PRO A CA 1
ATOM 1126 C C . PRO A 1 147 ? -5.036 -5.005 3.919 1.00 84.69 147 PRO A C 1
ATOM 1128 O O . PRO A 1 147 ? -5.287 -6.041 4.536 1.00 84.69 147 PRO A O 1
ATOM 1131 N N . ILE A 1 148 ? -3.881 -4.349 4.083 1.00 90.50 148 ILE A N 1
ATOM 1132 C CA . ILE A 1 148 ? -2.786 -4.839 4.946 1.00 90.50 148 ILE A CA 1
ATOM 1133 C C . ILE A 1 148 ? -3.226 -4.918 6.415 1.00 90.50 148 ILE A C 1
ATOM 1135 O O . ILE A 1 148 ? -2.925 -5.893 7.102 1.00 90.50 148 ILE A O 1
ATOM 1139 N N . ASP A 1 149 ? -3.981 -3.922 6.868 1.00 88.06 149 ASP A N 1
ATOM 1140 C CA . ASP A 1 149 ? -4.541 -3.818 8.212 1.00 88.06 149 ASP A CA 1
ATOM 1141 C C . ASP A 1 149 ? -5.529 -4.949 8.526 1.00 88.06 149 ASP A C 1
ATOM 1143 O O . ASP A 1 149 ? -5.477 -5.529 9.611 1.00 88.06 149 ASP A O 1
ATOM 1147 N N . VAL A 1 150 ? -6.361 -5.330 7.551 1.00 90.88 150 VAL A N 1
ATOM 1148 C CA . VAL A 1 150 ? -7.263 -6.490 7.658 1.00 90.88 150 VAL A CA 1
ATOM 1149 C C . VAL A 1 150 ? -6.470 -7.783 7.831 1.00 90.88 150 VAL A C 1
ATOM 1151 O O . VAL A 1 150 ? -6.751 -8.555 8.745 1.00 90.88 150 VAL A O 1
ATOM 1154 N N . LEU A 1 151 ? -5.443 -8.000 7.005 1.00 94.88 151 LEU A N 1
ATOM 1155 C CA . LEU A 1 151 ? -4.600 -9.189 7.118 1.00 94.88 151 LEU A CA 1
ATOM 1156 C C . LEU A 1 151 ? -3.867 -9.239 8.469 1.00 94.88 151 LEU A C 1
ATOM 1158 O O . LEU A 1 151 ? -3.780 -10.303 9.080 1.00 94.88 151 LEU A O 1
ATOM 1162 N N . ALA A 1 152 ? -3.343 -8.109 8.952 1.00 96.25 152 ALA A N 1
ATOM 1163 C CA . ALA A 1 152 ? -2.659 -8.044 10.243 1.00 96.25 152 ALA A CA 1
ATOM 1164 C C . ALA A 1 152 ? -3.594 -8.425 11.400 1.00 96.25 152 ALA A C 1
ATOM 1166 O O . ALA A 1 152 ? -3.220 -9.218 12.266 1.00 96.25 152 ALA A O 1
ATOM 1167 N N . GLU A 1 153 ? -4.821 -7.905 11.395 1.00 95.56 153 GLU A N 1
ATOM 1168 C CA . GLU A 1 153 ? -5.841 -8.262 12.378 1.00 95.56 153 GLU A CA 1
ATOM 1169 C C . GLU A 1 153 ? -6.193 -9.756 12.322 1.00 95.56 153 GLU A C 1
ATOM 1171 O O . GLU A 1 153 ? -6.172 -10.431 13.351 1.00 95.56 153 GLU A O 1
ATOM 1176 N N . GLU A 1 154 ? -6.471 -10.297 11.133 1.00 95.75 154 GLU A N 1
ATOM 1177 C CA . GLU A 1 154 ? -6.844 -11.705 10.954 1.00 95.75 154 GLU A CA 1
ATOM 1178 C C . GLU A 1 154 ? -5.714 -12.658 11.374 1.00 95.75 154 GLU A C 1
ATOM 1180 O O . GLU A 1 154 ? -5.965 -13.686 12.008 1.00 95.75 154 GLU A O 1
ATOM 1185 N N . LEU A 1 155 ? -4.453 -12.302 11.103 1.00 96.38 155 LEU A N 1
ATOM 1186 C CA . LEU A 1 155 ? -3.291 -13.050 11.590 1.00 96.38 155 LEU A CA 1
ATOM 1187 C C . LEU A 1 155 ? -3.231 -13.059 13.122 1.00 96.38 155 LEU A C 1
ATOM 1189 O O . LEU A 1 155 ? -2.994 -14.112 13.719 1.00 96.38 155 LEU A O 1
ATOM 1193 N N . ALA A 1 156 ? -3.480 -11.915 13.765 1.00 96.94 156 ALA A N 1
ATOM 1194 C CA . ALA A 1 156 ? -3.514 -11.828 15.221 1.00 96.94 156 ALA A CA 1
ATOM 1195 C C . ALA A 1 156 ? -4.646 -12.687 15.812 1.00 96.94 156 ALA A C 1
ATOM 1197 O O . ALA A 1 156 ? -4.404 -13.439 16.757 1.00 96.94 156 ALA A O 1
ATOM 1198 N N . GLN A 1 157 ? -5.846 -12.646 15.220 1.00 95.44 157 GLN A N 1
ATOM 1199 C CA . GLN A 1 157 ? -6.986 -13.488 15.613 1.00 95.44 157 GLN A CA 1
ATOM 1200 C C . GLN A 1 157 ? -6.690 -14.986 15.437 1.00 95.44 157 GLN A C 1
ATOM 1202 O O . GLN A 1 157 ? -7.099 -15.803 16.261 1.00 95.44 157 GLN A O 1
ATOM 1207 N N . ALA A 1 158 ? -5.922 -15.353 14.408 1.00 95.00 158 ALA A N 1
ATOM 1208 C CA . ALA A 1 158 ? -5.463 -16.719 14.162 1.00 95.00 158 ALA A CA 1
ATOM 1209 C C . ALA A 1 158 ? -4.288 -17.160 15.066 1.00 95.00 158 ALA A C 1
ATOM 1211 O O . ALA A 1 158 ? -3.729 -18.240 14.867 1.00 95.00 158 ALA A O 1
ATOM 1212 N N . GLY A 1 159 ? -3.873 -16.339 16.039 1.00 94.50 159 GLY A N 1
ATOM 1213 C CA . GLY A 1 159 ? -2.773 -16.639 16.960 1.00 94.50 159 GLY A CA 1
ATOM 1214 C C . GLY A 1 159 ? -1.368 -16.401 16.391 1.00 94.50 159 GLY A C 1
ATOM 1215 O O . GLY A 1 159 ? -0.383 -16.630 17.093 1.00 94.50 159 GLY A O 1
ATOM 1216 N N . LYS A 1 160 ? -1.244 -15.892 15.158 1.00 95.56 160 LYS A N 1
ATOM 1217 C CA . LYS A 1 160 ? 0.028 -15.525 14.501 1.00 95.56 160 LYS A CA 1
ATOM 1218 C C . LYS A 1 160 ? 0.449 -14.099 14.885 1.00 95.56 160 LYS A C 1
ATOM 1220 O O . LYS A 1 160 ? 0.617 -13.217 14.044 1.00 95.56 160 LYS A O 1
ATOM 1225 N N . VAL A 1 161 ? 0.549 -13.845 16.193 1.00 95.81 161 VAL A N 1
ATOM 1226 C CA . VAL A 1 161 ? 0.709 -12.489 16.755 1.00 95.81 161 VAL A CA 1
ATOM 1227 C C . VAL A 1 161 ? 2.043 -11.849 16.364 1.00 95.81 161 VAL A C 1
ATOM 1229 O O . VAL A 1 161 ? 2.076 -10.665 16.038 1.00 95.81 161 VAL A O 1
ATOM 1232 N N . ALA A 1 162 ? 3.138 -12.612 16.363 1.00 96.00 162 ALA A N 1
ATOM 1233 C CA . ALA A 1 162 ? 4.458 -12.082 16.019 1.00 96.00 162 ALA A CA 1
ATOM 1234 C C . ALA A 1 162 ? 4.512 -11.607 14.557 1.00 96.00 162 ALA A C 1
ATOM 1236 O O . ALA A 1 162 ? 5.066 -10.552 14.248 1.00 96.00 162 ALA A O 1
ATOM 1237 N N . GLU A 1 163 ? 3.899 -12.371 13.658 1.00 96.94 163 GLU A N 1
ATOM 1238 C CA . GLU A 1 163 ? 3.743 -12.030 12.253 1.00 96.94 163 GLU A CA 1
ATOM 1239 C C . GLU A 1 163 ? 2.842 -10.810 12.043 1.00 96.94 163 GLU A C 1
ATOM 1241 O O . GLU A 1 163 ? 3.197 -9.926 11.264 1.00 96.94 163 GLU A O 1
ATOM 1246 N N . ALA A 1 164 ? 1.724 -10.721 12.768 1.00 97.38 164 ALA A N 1
ATOM 1247 C CA . ALA A 1 164 ? 0.840 -9.558 12.733 1.00 97.38 164 ALA A CA 1
ATOM 1248 C C . ALA A 1 164 ? 1.568 -8.271 13.160 1.00 97.38 164 ALA A C 1
ATOM 1250 O O . ALA A 1 164 ? 1.503 -7.260 12.467 1.00 97.38 164 ALA A O 1
ATOM 1251 N N . GLU A 1 165 ? 2.325 -8.305 14.260 1.00 97.38 165 GLU A N 1
ATOM 1252 C CA . GLU A 1 165 ? 3.077 -7.143 14.754 1.00 97.38 165 GLU A CA 1
ATOM 1253 C C . GLU A 1 165 ? 4.195 -6.708 13.794 1.00 97.38 165 GLU A C 1
ATOM 1255 O O . GLU A 1 165 ? 4.467 -5.513 13.649 1.00 97.38 165 GLU A O 1
ATOM 1260 N N . ARG A 1 166 ? 4.841 -7.656 13.107 1.00 97.81 166 ARG A N 1
ATOM 1261 C CA . ARG A 1 166 ? 5.802 -7.349 12.037 1.00 97.81 166 ARG A CA 1
ATOM 1262 C C . ARG A 1 166 ? 5.119 -6.728 10.821 1.00 97.81 166 ARG A C 1
ATOM 1264 O O . ARG A 1 166 ? 5.630 -5.748 10.284 1.00 97.81 166 ARG A O 1
ATOM 1271 N N . LEU A 1 167 ? 3.954 -7.244 10.426 1.00 97.06 167 LEU A N 1
ATOM 1272 C CA . LEU A 1 167 ? 3.178 -6.691 9.318 1.00 97.06 167 LEU A CA 1
ATOM 1273 C C . LEU A 1 167 ? 2.728 -5.251 9.604 1.00 97.06 167 LEU A C 1
ATOM 1275 O O . LEU A 1 167 ? 2.847 -4.405 8.725 1.00 97.06 167 LEU A O 1
ATOM 1279 N N . VAL A 1 168 ? 2.316 -4.951 10.841 1.00 96.94 168 VAL A N 1
ATOM 1280 C CA . VAL A 1 168 ? 2.017 -3.576 11.280 1.00 96.94 168 VAL A CA 1
ATOM 1281 C C . VAL A 1 168 ? 3.236 -2.672 11.098 1.00 96.94 168 VAL A C 1
ATOM 1283 O O . VAL A 1 168 ? 3.137 -1.639 10.445 1.00 96.94 168 VAL A O 1
ATOM 1286 N N . LYS A 1 169 ? 4.413 -3.065 11.602 1.00 96.69 169 LYS A N 1
ATOM 1287 C CA . LYS A 1 169 ? 5.643 -2.260 11.452 1.00 96.69 169 LYS A CA 1
ATOM 1288 C C . LYS A 1 169 ? 6.002 -2.018 9.986 1.00 96.69 169 LYS A C 1
ATOM 1290 O O . LYS A 1 169 ? 6.444 -0.926 9.630 1.00 96.69 169 LYS A O 1
ATOM 1295 N N . LEU A 1 170 ? 5.823 -3.032 9.143 1.00 96.69 170 LEU A N 1
ATOM 1296 C CA . LEU A 1 170 ? 6.040 -2.925 7.706 1.00 96.69 170 LEU A CA 1
ATOM 1297 C C . LEU A 1 170 ? 5.057 -1.938 7.062 1.00 96.69 170 LEU A C 1
ATOM 1299 O O . LEU A 1 170 ? 5.474 -1.089 6.277 1.00 96.69 170 LEU A O 1
ATOM 1303 N N . GLU A 1 171 ? 3.770 -2.026 7.399 1.00 94.44 171 GLU A N 1
ATOM 1304 C CA . GLU A 1 171 ? 2.755 -1.103 6.897 1.00 94.44 171 GLU A CA 1
ATOM 1305 C C . GLU A 1 171 ? 3.064 0.335 7.300 1.00 94.44 171 GLU A C 1
ATOM 1307 O O . GLU A 1 171 ? 3.093 1.204 6.438 1.00 94.44 171 GLU A O 1
ATOM 1312 N N . GLU A 1 172 ? 3.363 0.590 8.573 1.00 93.50 172 GLU A N 1
ATOM 1313 C CA . GLU A 1 172 ? 3.686 1.933 9.067 1.00 93.50 172 GLU A CA 1
ATOM 1314 C C . GLU A 1 172 ? 4.971 2.480 8.439 1.00 93.50 172 GLU A C 1
ATOM 1316 O O . GLU A 1 172 ? 5.086 3.679 8.180 1.00 93.50 172 GLU A O 1
ATOM 1321 N N . SER A 1 173 ? 5.927 1.597 8.136 1.00 93.31 173 SER A N 1
ATOM 1322 C CA . SER A 1 173 ? 7.136 1.956 7.403 1.00 93.31 173 SER A CA 1
ATOM 1323 C C . SER A 1 173 ? 6.839 2.363 5.963 1.00 93.31 173 SER A C 1
ATOM 1325 O O . SER A 1 173 ? 7.492 3.277 5.466 1.00 93.31 173 SER A O 1
ATOM 1327 N N . LEU A 1 174 ? 5.889 1.719 5.278 1.00 92.44 174 LEU A N 1
ATOM 1328 C CA . LEU A 1 174 ? 5.538 2.009 3.882 1.00 92.44 174 LEU A CA 1
ATOM 1329 C C . LEU A 1 174 ? 4.547 3.178 3.763 1.00 92.44 174 LEU A C 1
ATOM 1331 O O . LEU A 1 174 ? 4.747 4.072 2.937 1.00 92.44 174 LEU A O 1
ATOM 1335 N N . PHE A 1 175 ? 3.540 3.205 4.631 1.00 89.94 175 PHE A N 1
ATOM 1336 C CA . PHE A 1 175 ? 2.386 4.102 4.624 1.00 89.94 175 PHE A CA 1
ATOM 1337 C C . PHE A 1 175 ? 2.253 4.842 5.970 1.00 89.94 175 PHE A C 1
ATOM 1339 O O . PHE A 1 175 ? 1.270 4.660 6.693 1.00 89.94 175 PHE A O 1
ATOM 1346 N N . PRO A 1 176 ? 3.209 5.726 6.317 1.00 89.50 176 PRO A N 1
ATOM 1347 C CA . PRO A 1 176 ? 3.267 6.372 7.633 1.00 89.50 176 PRO A CA 1
ATOM 1348 C C . PRO A 1 176 ? 2.054 7.258 7.945 1.00 89.50 176 PRO A C 1
ATOM 1350 O O . PRO A 1 176 ? 1.762 7.514 9.112 1.00 89.50 176 PRO A O 1
ATOM 1353 N N . LEU A 1 177 ? 1.316 7.699 6.919 1.00 85.12 177 LEU A N 1
ATOM 1354 C CA . LEU A 1 177 ? 0.062 8.432 7.097 1.00 85.12 177 LEU A CA 1
ATOM 1355 C C . LEU A 1 177 ? -0.941 7.630 7.937 1.00 85.12 177 LEU A C 1
ATOM 1357 O O . LEU A 1 177 ? -1.606 8.203 8.789 1.00 85.12 177 LEU A O 1
ATOM 1361 N N . ARG A 1 178 ? -0.988 6.302 7.777 1.00 82.00 178 ARG A N 1
ATOM 1362 C CA . ARG A 1 178 ? -1.929 5.413 8.480 1.00 82.00 178 ARG A CA 1
ATOM 1363 C C . ARG A 1 178 ? -1.389 4.864 9.807 1.00 82.00 178 ARG A C 1
ATOM 1365 O O . ARG A 1 178 ? -2.012 3.984 10.400 1.00 82.00 178 ARG A O 1
ATOM 1372 N N . ALA A 1 179 ? -0.246 5.368 10.279 1.00 91.62 179 ALA A N 1
ATOM 1373 C CA . ALA A 1 179 ? 0.398 4.853 11.482 1.00 91.62 179 ALA A CA 1
ATOM 1374 C C . ALA A 1 179 ? -0.530 4.884 12.707 1.00 91.62 179 ALA A C 1
ATOM 1376 O O . ALA A 1 179 ? -1.206 5.882 12.971 1.00 91.62 179 ALA A O 1
ATOM 1377 N N . GLY A 1 180 ? -0.539 3.778 13.451 1.00 93.25 180 GLY A N 1
ATOM 1378 C CA . GLY A 1 180 ? -1.361 3.543 14.633 1.00 93.25 180 GLY A CA 1
ATOM 1379 C C . GLY A 1 180 ? -2.680 2.803 14.378 1.00 93.25 180 GLY A C 1
ATOM 1380 O O . GLY A 1 180 ? -3.192 2.185 15.311 1.00 93.25 180 GLY A O 1
ATOM 1381 N N . VAL A 1 181 ? -3.223 2.800 13.152 1.00 94.94 181 VAL A N 1
ATOM 1382 C CA . VAL A 1 181 ? -4.526 2.160 12.864 1.00 94.94 181 VAL A CA 1
ATOM 1383 C C . VAL A 1 181 ? -4.434 0.638 12.996 1.00 94.94 181 VAL A C 1
ATOM 1385 O O . VAL A 1 181 ? -5.132 0.034 13.811 1.00 94.94 181 VAL A O 1
ATOM 1388 N N . SER A 1 182 ? -3.524 0.015 12.253 1.00 95.12 182 SER A N 1
ATOM 1389 C CA . SER A 1 182 ? -3.346 -1.442 12.237 1.00 95.12 182 SER A CA 1
ATOM 1390 C C . SER A 1 182 ? -2.826 -1.967 13.570 1.00 95.12 182 SER A C 1
ATOM 1392 O O . SER A 1 182 ? -3.246 -3.028 14.028 1.00 95.12 182 SER A O 1
ATOM 1394 N N . ALA A 1 183 ? -1.974 -1.190 14.247 1.00 96.75 183 ALA A N 1
ATOM 1395 C CA . ALA A 1 183 ? -1.521 -1.492 15.601 1.00 96.75 183 ALA A CA 1
ATOM 1396 C C . ALA A 1 183 ? -2.700 -1.595 16.583 1.00 96.75 183 ALA A C 1
ATOM 1398 O O . ALA A 1 183 ? -2.757 -2.531 17.383 1.00 96.75 183 ALA A O 1
ATOM 1399 N N . ALA A 1 184 ? -3.663 -0.671 16.502 1.00 97.50 184 ALA A N 1
ATOM 1400 C CA . ALA A 1 184 ? -4.857 -0.706 17.338 1.00 97.50 184 ALA A CA 1
ATOM 1401 C C . ALA A 1 184 ? -5.768 -1.898 16.998 1.00 97.50 184 ALA A C 1
ATOM 1403 O O . ALA A 1 184 ? -6.253 -2.561 17.912 1.00 97.50 184 ALA A O 1
ATOM 1404 N N . LEU A 1 185 ? -5.955 -2.229 15.715 1.00 96.94 185 LEU A N 1
ATOM 1405 C CA . LEU A 1 185 ? -6.728 -3.413 15.311 1.00 96.94 185 LEU A CA 1
ATOM 1406 C C . LEU A 1 185 ? -6.090 -4.716 15.819 1.00 96.94 185 LEU A C 1
ATOM 1408 O O . LEU A 1 185 ? -6.778 -5.556 16.397 1.00 96.94 185 LEU A O 1
ATOM 1412 N N . VAL A 1 186 ? -4.766 -4.855 15.709 1.00 97.50 186 VAL A N 1
ATOM 1413 C CA . VAL A 1 186 ? -4.030 -5.999 16.273 1.00 97.50 186 VAL A CA 1
ATOM 1414 C C . VAL A 1 186 ? -4.148 -6.042 17.800 1.00 97.50 186 VAL A C 1
ATOM 1416 O O . VAL A 1 186 ? -4.349 -7.113 18.370 1.00 97.50 186 VAL A O 1
ATOM 1419 N N . ALA A 1 187 ? -4.074 -4.900 18.490 1.00 97.12 187 ALA A N 1
ATOM 1420 C CA . ALA A 1 187 ? -4.287 -4.843 19.936 1.00 97.12 187 ALA A CA 1
ATOM 1421 C C . ALA A 1 187 ? -5.706 -5.302 20.322 1.00 97.12 187 ALA A C 1
ATOM 1423 O O . ALA A 1 187 ? -5.863 -6.119 21.234 1.00 97.12 187 ALA A O 1
ATOM 1424 N N . ALA A 1 188 ? -6.733 -4.852 19.595 1.00 97.38 188 ALA A N 1
ATOM 1425 C CA . ALA A 1 188 ? -8.111 -5.291 19.796 1.00 97.38 188 ALA A CA 1
ATOM 1426 C C . ALA A 1 188 ? -8.271 -6.804 19.570 1.00 97.38 188 ALA A C 1
ATOM 1428 O O . ALA A 1 188 ? -8.866 -7.477 20.411 1.00 97.38 188 ALA A O 1
ATOM 1429 N N . ALA A 1 189 ? -7.668 -7.357 18.511 1.00 96.31 189 ALA A N 1
ATOM 1430 C CA . ALA A 1 189 ? -7.650 -8.797 18.233 1.00 96.31 189 ALA A CA 1
ATOM 1431 C C . ALA A 1 189 ? -6.982 -9.620 19.350 1.00 96.31 189 ALA A C 1
ATOM 1433 O O . ALA A 1 189 ? -7.371 -10.757 19.608 1.00 96.31 189 ALA A O 1
ATOM 1434 N N . LYS A 1 190 ? -6.020 -9.030 20.071 1.00 95.44 190 LYS A N 1
ATOM 1435 C CA . LYS A 1 190 ? -5.380 -9.610 21.267 1.00 95.44 190 LYS A CA 1
ATOM 1436 C C . LYS A 1 190 ? -6.217 -9.453 22.549 1.00 95.44 190 LYS A C 1
ATOM 1438 O O . LYS A 1 190 ? -5.738 -9.779 23.633 1.00 95.44 190 LYS A O 1
ATOM 1443 N N . GLY A 1 191 ? -7.437 -8.922 22.454 1.00 95.25 191 GLY A N 1
ATOM 1444 C CA . GLY A 1 191 ? -8.343 -8.681 23.580 1.00 95.25 191 GLY A CA 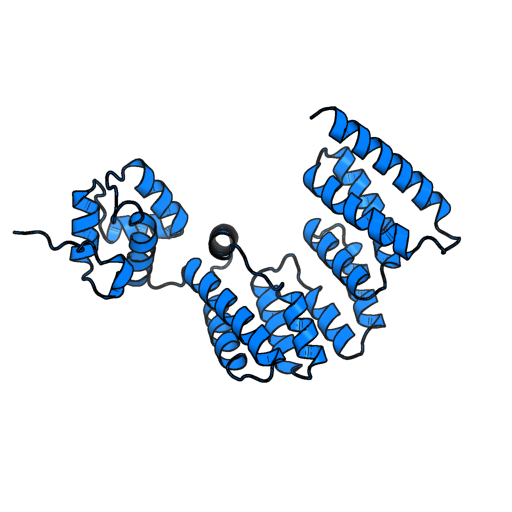1
ATOM 1445 C C . GLY A 1 191 ? -8.207 -7.301 24.233 1.00 95.25 191 GLY A C 1
ATOM 1446 O O . GLY A 1 191 ? -8.922 -7.011 25.190 1.00 95.25 191 GLY A O 1
ATOM 1447 N N . GLN A 1 192 ? -7.340 -6.415 23.731 1.00 96.44 192 GLN A N 1
ATOM 1448 C CA . GLN A 1 192 ? -7.134 -5.063 24.272 1.00 96.44 192 GLN A CA 1
ATOM 1449 C C . GLN A 1 192 ? -8.072 -4.043 23.607 1.00 96.44 192 GLN A C 1
ATOM 1451 O O . GLN A 1 192 ? -7.632 -3.018 23.087 1.00 96.44 192 GLN A O 1
ATOM 1456 N N . VAL A 1 193 ? -9.377 -4.329 23.616 1.00 96.44 193 VAL A N 1
ATOM 1457 C CA . VAL A 1 193 ? -10.382 -3.554 22.865 1.00 96.44 193 VAL A CA 1
ATOM 1458 C C . VAL A 1 193 ? -10.465 -2.099 23.338 1.00 96.44 193 VAL A C 1
ATOM 1460 O O . VAL A 1 193 ? -10.352 -1.190 22.524 1.00 96.44 193 VAL A O 1
ATOM 1463 N N . GLU A 1 194 ? -10.609 -1.848 24.640 1.00 97.06 194 GLU A N 1
ATOM 1464 C CA . GLU A 1 194 ? -10.771 -0.476 25.156 1.00 97.06 194 GLU A CA 1
ATOM 1465 C C . GLU A 1 194 ? -9.521 0.412 24.954 1.00 97.06 194 GLU A C 1
ATOM 1467 O O . GLU A 1 194 ? -9.657 1.558 24.506 1.00 97.06 194 GLU A O 1
ATOM 1472 N N . PRO A 1 195 ? -8.284 -0.086 25.177 1.00 97.44 195 PRO A N 1
ATOM 1473 C CA . PRO A 1 195 ? -7.079 0.634 24.766 1.00 97.44 195 PRO A CA 1
ATOM 1474 C C . PRO A 1 195 ? -7.021 0.921 23.259 1.00 97.44 195 PRO A C 1
ATOM 1476 O O . PRO A 1 195 ? -6.664 2.032 22.866 1.00 97.44 195 PRO A O 1
ATOM 1479 N N . ALA A 1 196 ? -7.408 -0.040 22.413 1.00 97.75 196 ALA A N 1
ATOM 1480 C CA . ALA A 1 196 ? -7.431 0.140 20.962 1.00 97.75 196 ALA A CA 1
ATOM 1481 C C . ALA A 1 196 ? -8.428 1.226 20.530 1.00 97.75 196 ALA A C 1
ATOM 1483 O O . ALA A 1 196 ? -8.082 2.111 19.748 1.00 97.75 196 ALA A O 1
ATOM 1484 N N . VAL A 1 197 ? -9.639 1.221 21.093 1.00 98.00 197 VAL A N 1
ATOM 1485 C CA . VAL A 1 197 ? -10.658 2.258 20.855 1.00 98.00 197 VAL A CA 1
ATOM 1486 C C . VAL A 1 197 ? -10.147 3.633 21.281 1.00 98.00 197 VAL A C 1
ATOM 1488 O O . VAL A 1 197 ? -10.350 4.616 20.567 1.00 98.00 197 VAL A O 1
ATOM 1491 N N . THR A 1 198 ? -9.439 3.717 22.410 1.00 98.00 198 THR A N 1
ATOM 1492 C CA . THR A 1 198 ? -8.839 4.968 22.899 1.00 98.00 198 THR A CA 1
ATOM 1493 C C . THR A 1 198 ? -7.764 5.493 21.939 1.00 98.00 198 THR A C 1
ATOM 1495 O O . THR A 1 198 ? -7.748 6.685 21.616 1.00 98.00 198 THR A O 1
ATOM 1498 N N . ALA A 1 199 ? -6.896 4.612 21.432 1.00 97.50 199 ALA A N 1
ATOM 1499 C CA . ALA A 1 199 ? -5.872 4.965 20.448 1.00 97.50 199 ALA A CA 1
ATOM 1500 C C . ALA A 1 199 ? -6.494 5.475 19.137 1.00 97.50 199 ALA A C 1
ATOM 1502 O O . ALA A 1 199 ? -6.132 6.550 18.657 1.00 97.50 199 ALA A O 1
ATOM 1503 N N . LEU A 1 200 ? -7.490 4.764 18.601 1.00 97.94 200 LEU A N 1
ATOM 1504 C CA . LEU A 1 200 ? -8.193 5.166 17.379 1.00 97.94 200 LEU A CA 1
ATOM 1505 C C . LEU A 1 200 ? -8.967 6.477 17.562 1.00 97.94 200 LEU A C 1
ATOM 1507 O O . LEU A 1 200 ? -8.934 7.338 16.690 1.00 97.94 200 LEU A O 1
ATOM 1511 N N . THR A 1 201 ? -9.605 6.677 18.718 1.00 97.56 201 THR A N 1
ATOM 1512 C CA . THR A 1 201 ? -10.301 7.933 19.042 1.00 97.56 201 THR A CA 1
ATOM 1513 C C . THR A 1 201 ? -9.339 9.119 19.043 1.00 97.56 201 THR A C 1
ATOM 1515 O O . THR A 1 201 ? -9.681 10.190 18.544 1.00 97.56 201 THR A O 1
ATOM 1518 N N . THR A 1 202 ? -8.132 8.933 19.582 1.00 97.00 202 THR A N 1
ATOM 1519 C CA . THR A 1 202 ? -7.079 9.955 19.541 1.00 97.00 202 THR A CA 1
ATOM 1520 C C . THR A 1 202 ? -6.696 10.283 18.099 1.00 97.00 202 THR A C 1
ATOM 1522 O O . THR A 1 202 ? -6.667 11.456 17.742 1.00 97.00 202 THR A O 1
ATOM 1525 N N . LEU A 1 203 ? -6.488 9.268 17.250 1.00 95.88 203 LEU A N 1
ATOM 1526 C CA . LEU A 1 203 ? -6.153 9.467 15.834 1.00 95.88 203 LEU A CA 1
ATOM 1527 C C . LEU A 1 203 ? -7.244 10.230 15.077 1.00 95.88 203 LEU A C 1
ATOM 1529 O O . LEU A 1 203 ? -6.940 11.154 14.332 1.00 95.88 203 LEU A O 1
ATOM 1533 N N . VAL A 1 204 ? -8.516 9.891 15.293 1.00 96.25 204 VAL A N 1
ATOM 1534 C CA . VAL A 1 204 ? -9.644 10.580 14.646 1.00 96.25 204 VAL A CA 1
ATOM 1535 C C . VAL A 1 204 ? -9.711 12.067 15.029 1.00 96.25 204 VAL A C 1
ATOM 1537 O O . VAL A 1 204 ? -10.093 12.903 14.207 1.00 96.25 204 VAL A O 1
ATOM 1540 N N . LYS A 1 205 ? -9.335 12.416 16.264 1.00 95.44 205 LYS A N 1
ATOM 1541 C CA . LYS A 1 205 ? -9.379 13.792 16.792 1.00 95.44 205 LYS A CA 1
ATOM 1542 C C . LYS A 1 205 ? -8.127 14.616 16.491 1.00 95.44 205 LYS A C 1
ATOM 1544 O O . LYS A 1 205 ? -8.130 15.820 16.737 1.00 95.44 205 LYS A O 1
ATOM 1549 N N . ASP A 1 206 ? -7.070 13.998 15.976 1.00 94.06 206 ASP A N 1
ATOM 1550 C CA . ASP A 1 206 ? -5.807 14.678 15.712 1.00 94.06 206 ASP A CA 1
ATOM 1551 C C . ASP A 1 206 ? -5.908 15.560 14.459 1.00 94.06 206 ASP A C 1
ATOM 1553 O O . ASP A 1 206 ? -5.734 15.105 13.330 1.00 94.06 206 ASP A O 1
ATOM 1557 N N . GLY A 1 207 ? -6.193 16.848 14.659 1.00 89.44 207 GLY A N 1
ATOM 1558 C CA . GLY A 1 207 ? -6.298 17.833 13.580 1.00 89.44 207 GLY A CA 1
ATOM 1559 C C . GLY A 1 207 ? -4.988 18.114 12.834 1.00 89.44 207 GLY A C 1
ATOM 1560 O O . GLY A 1 207 ? -5.035 18.756 11.788 1.00 89.44 207 GLY A O 1
ATOM 1561 N N . ALA A 1 208 ? -3.838 17.649 13.338 1.00 90.56 208 ALA A N 1
ATOM 1562 C CA . ALA A 1 208 ? -2.555 17.765 12.646 1.00 90.56 208 ALA A CA 1
ATOM 1563 C C . ALA A 1 208 ? -2.301 16.603 11.669 1.00 90.56 208 ALA A C 1
ATOM 1565 O O . ALA A 1 208 ? -1.380 16.675 10.854 1.00 90.56 208 ALA A O 1
ATOM 1566 N N . LYS A 1 209 ? -3.096 15.526 11.744 1.00 89.12 209 LYS A N 1
ATOM 1567 C CA . LYS A 1 209 ? -3.018 14.392 10.819 1.00 89.12 209 LYS A CA 1
ATOM 1568 C C . LYS A 1 209 ? -3.696 14.708 9.494 1.00 89.12 209 LYS A C 1
ATOM 1570 O O . LYS A 1 209 ? -4.678 15.446 9.426 1.00 89.12 209 LYS A O 1
ATOM 1575 N N . ASP A 1 210 ? -3.193 14.049 8.456 1.00 89.56 210 ASP A N 1
ATOM 1576 C CA . ASP A 1 210 ? -3.838 13.995 7.151 1.00 89.56 210 ASP A CA 1
ATOM 1577 C C . ASP A 1 210 ? -5.314 13.544 7.280 1.00 89.56 210 ASP A C 1
ATOM 1579 O O . ASP A 1 210 ? -5.601 12.606 8.038 1.00 89.56 210 ASP A O 1
ATOM 1583 N N . PRO A 1 211 ? -6.267 14.180 6.575 1.00 92.00 211 PRO A N 1
ATOM 1584 C CA . PRO A 1 211 ? -7.678 13.819 6.669 1.00 92.00 211 PRO A CA 1
ATOM 1585 C C . PRO A 1 211 ? -7.961 12.340 6.375 1.00 92.00 211 PRO A C 1
ATOM 1587 O O . PRO A 1 211 ? -8.746 11.722 7.094 1.00 92.00 211 PRO A O 1
ATOM 1590 N N . TYR A 1 212 ? -7.282 11.731 5.401 1.00 89.06 212 TYR A N 1
ATOM 1591 C CA . TYR A 1 212 ? -7.480 10.322 5.052 1.00 89.06 212 TYR A CA 1
ATOM 1592 C C . TYR A 1 212 ? -6.913 9.367 6.112 1.00 89.06 212 TYR A C 1
ATOM 1594 O O . TYR A 1 212 ? -7.441 8.268 6.316 1.00 89.06 212 TYR A O 1
ATOM 1602 N N . ALA A 1 213 ? -5.889 9.790 6.860 1.00 90.00 213 ALA A N 1
ATOM 1603 C CA . ALA A 1 213 ? -5.424 9.058 8.039 1.00 90.00 213 ALA A CA 1
ATOM 1604 C C . ALA A 1 213 ? -6.499 9.006 9.134 1.00 90.00 213 ALA A C 1
ATOM 1606 O O . ALA A 1 213 ? -6.746 7.955 9.730 1.00 90.00 213 ALA A O 1
ATOM 1607 N N . ARG A 1 214 ? -7.179 10.134 9.367 1.00 94.56 214 ARG A N 1
ATOM 1608 C CA . ARG A 1 214 ? -8.278 10.230 10.338 1.00 94.56 214 ARG A CA 1
ATOM 1609 C C . ARG A 1 214 ? -9.474 9.394 9.885 1.00 94.56 214 ARG A C 1
ATOM 1611 O O . ARG A 1 214 ? -10.010 8.637 10.690 1.00 94.56 214 ARG A O 1
ATOM 1618 N N . VAL A 1 215 ? -9.822 9.446 8.597 1.00 93.62 215 VAL A N 1
ATOM 1619 C CA . VAL A 1 215 ? -10.848 8.587 7.975 1.00 93.62 215 VAL A CA 1
ATOM 1620 C C . VAL A 1 215 ? -10.529 7.100 8.178 1.00 93.62 215 VAL A C 1
ATOM 1622 O O . VAL A 1 215 ? -11.400 6.341 8.599 1.00 93.62 215 VAL A O 1
ATOM 1625 N N . SER A 1 216 ? -9.272 6.688 7.990 1.00 92.69 216 SER A N 1
ATOM 1626 C CA . SER A 1 216 ? -8.847 5.298 8.227 1.00 92.69 216 SER A CA 1
ATOM 1627 C C . SER A 1 216 ? -9.082 4.855 9.680 1.00 92.69 216 SER A C 1
ATOM 1629 O O . SER A 1 216 ? -9.510 3.729 9.934 1.00 92.69 216 SER A O 1
ATOM 1631 N N . ALA A 1 217 ? -8.852 5.741 10.653 1.00 95.38 217 ALA A N 1
ATOM 1632 C CA . ALA A 1 217 ? -9.140 5.453 12.057 1.00 95.38 217 ALA A CA 1
ATOM 1633 C C . ALA A 1 217 ? -10.655 5.373 12.351 1.00 95.38 217 ALA A C 1
ATOM 1635 O O . ALA A 1 217 ? -11.070 4.571 13.190 1.00 95.38 217 ALA A O 1
ATOM 1636 N N . MET A 1 218 ? -11.493 6.140 11.639 1.00 95.56 218 MET A N 1
ATOM 1637 C CA . MET A 1 218 ? -12.958 6.020 11.721 1.00 95.56 218 MET A CA 1
ATOM 1638 C C . MET A 1 218 ? -13.441 4.662 11.200 1.00 95.56 218 MET A C 1
ATOM 1640 O O . MET A 1 218 ? -14.289 4.030 11.830 1.00 95.56 218 MET A O 1
ATOM 1644 N N . ASP A 1 219 ? -12.878 4.184 10.087 1.00 93.69 219 ASP A N 1
ATOM 1645 C CA . ASP A 1 219 ? -13.200 2.863 9.538 1.00 93.69 219 ASP A CA 1
ATOM 1646 C C . ASP A 1 219 ? -12.824 1.738 10.503 1.00 93.69 219 ASP A C 1
ATOM 1648 O O . ASP A 1 219 ? -13.602 0.802 10.700 1.00 93.69 219 ASP A O 1
ATOM 1652 N N . ALA A 1 220 ? -11.675 1.856 11.170 1.00 94.81 220 ALA A N 1
ATOM 1653 C CA . ALA A 1 220 ? -11.273 0.919 12.211 1.00 94.81 220 ALA A CA 1
ATOM 1654 C C . ALA A 1 220 ? -12.236 0.938 13.416 1.00 94.81 220 ALA A C 1
ATOM 1656 O O . ALA A 1 220 ? -12.612 -0.122 13.913 1.00 94.81 220 ALA A O 1
ATOM 1657 N N . LEU A 1 221 ? -12.716 2.109 13.854 1.00 96.19 221 LEU A N 1
ATOM 1658 C CA . LEU A 1 221 ? -13.737 2.211 14.910 1.00 96.19 221 LEU A CA 1
ATOM 1659 C C . LEU A 1 221 ? -15.075 1.574 14.503 1.00 96.19 221 LEU A C 1
ATOM 1661 O O . LEU A 1 221 ?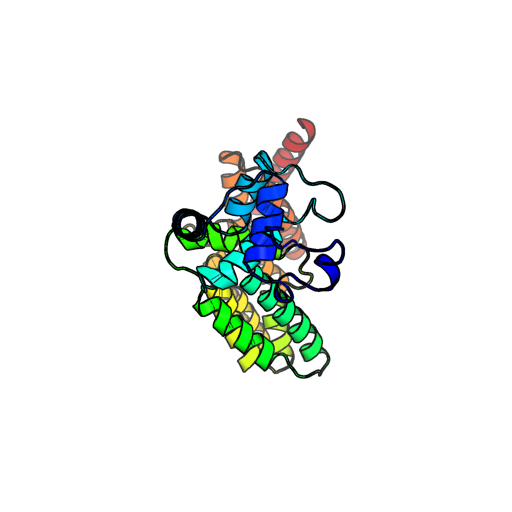 -15.687 0.858 15.300 1.00 96.19 221 LEU A O 1
ATOM 1665 N N . LEU A 1 222 ? -15.521 1.794 13.263 1.00 93.50 222 LEU A N 1
ATOM 1666 C CA . LEU A 1 222 ? -16.697 1.126 12.695 1.00 93.50 222 LEU A CA 1
ATOM 1667 C C . LEU A 1 222 ? -16.516 -0.396 12.688 1.00 93.50 222 LEU A C 1
ATOM 1669 O O . LEU A 1 222 ? -17.423 -1.128 13.083 1.00 93.50 222 LEU A O 1
ATOM 1673 N N . ARG A 1 223 ? -15.336 -0.873 12.286 1.00 92.44 223 ARG A N 1
ATOM 1674 C CA . ARG A 1 223 ? -14.993 -2.299 12.239 1.00 92.44 223 ARG A CA 1
ATOM 1675 C C . ARG A 1 223 ? -14.992 -2.955 13.621 1.00 92.44 223 ARG A C 1
ATOM 1677 O O . ARG A 1 223 ? -15.491 -4.066 13.755 1.00 92.44 223 ARG A O 1
ATOM 1684 N N . LEU A 1 224 ? -14.530 -2.251 14.655 1.00 94.31 224 LEU A N 1
ATOM 1685 C CA . LEU A 1 224 ? -14.604 -2.709 16.050 1.00 94.31 224 LEU A CA 1
ATOM 1686 C C . LEU A 1 224 ? -16.014 -2.607 16.662 1.00 94.31 224 LEU A C 1
ATOM 1688 O O . LEU A 1 22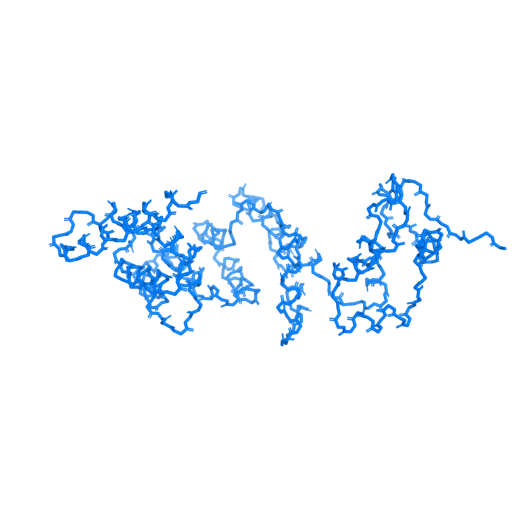4 ? -16.188 -2.884 17.850 1.00 94.31 224 LEU A O 1
ATOM 1692 N N . ASN A 1 225 ? -17.023 -2.195 15.886 1.00 93.00 225 ASN A N 1
ATOM 1693 C CA . ASN A 1 225 ? -18.372 -1.896 16.366 1.00 93.00 225 ASN A CA 1
ATOM 1694 C C . ASN A 1 225 ? -18.356 -0.898 17.544 1.00 93.00 225 ASN A C 1
ATOM 1696 O O . ASN A 1 225 ? -18.995 -1.085 18.586 1.00 93.00 225 ASN A O 1
ATOM 1700 N N . ARG A 1 226 ? -17.536 0.148 17.399 1.00 94.44 226 ARG A N 1
ATOM 1701 C CA . ARG A 1 226 ? -17.382 1.266 18.339 1.00 94.44 226 ARG A CA 1
ATOM 1702 C C . ARG A 1 226 ? -17.411 2.605 17.587 1.00 94.44 226 ARG A C 1
ATOM 1704 O O . ARG A 1 226 ? -16.464 3.373 17.696 1.00 94.44 226 ARG A O 1
ATOM 1711 N N . PRO A 1 227 ? -18.472 2.918 16.819 1.00 92.94 227 PRO A N 1
ATOM 1712 C CA . PRO A 1 227 ? -18.493 4.082 15.927 1.00 92.94 227 PRO A CA 1
ATOM 1713 C C . PRO A 1 227 ? -18.670 5.426 16.644 1.00 92.94 227 PRO A C 1
ATOM 1715 O O . PRO A 1 227 ? -18.249 6.457 16.127 1.00 92.94 227 PRO A O 1
ATOM 1718 N N . ARG A 1 228 ? -19.257 5.432 17.849 1.00 90.44 228 ARG A N 1
ATOM 1719 C CA . ARG A 1 228 ? -19.610 6.655 18.591 1.00 90.44 228 ARG A CA 1
ATOM 1720 C C . ARG A 1 228 ? -18.474 7.689 18.702 1.00 90.44 228 ARG A C 1
ATOM 1722 O O . ARG A 1 228 ? -18.734 8.861 18.440 1.00 90.44 228 ARG A O 1
ATOM 1729 N N . PRO A 1 229 ? -17.219 7.324 19.037 1.00 93.31 229 PRO A N 1
ATOM 1730 C CA . PRO A 1 229 ? -16.137 8.301 19.159 1.00 93.31 229 PRO A CA 1
ATOM 1731 C C . PRO A 1 229 ? -15.776 9.014 17.848 1.00 93.31 229 PRO A C 1
ATOM 1733 O O . PRO A 1 229 ? -15.134 10.063 17.899 1.00 93.31 229 PRO A O 1
ATOM 1736 N N . ALA A 1 230 ? -16.178 8.463 16.697 1.00 94.19 230 ALA A N 1
ATOM 1737 C CA . ALA A 1 230 ? -15.928 9.041 15.382 1.00 94.19 230 ALA A CA 1
ATOM 1738 C C . ALA A 1 230 ? -16.998 10.044 14.930 1.00 94.19 230 ALA A C 1
ATOM 1740 O O . ALA A 1 230 ? -16.726 10.813 14.014 1.00 94.19 230 ALA A O 1
ATOM 1741 N N . TYR A 1 231 ? -18.184 10.073 15.550 1.00 91.88 231 TYR A N 1
ATOM 1742 C CA . TYR A 1 231 ? -19.326 10.792 14.979 1.00 91.88 231 TYR A CA 1
ATOM 1743 C C . TYR A 1 231 ? -19.121 12.311 14.915 1.00 91.88 231 TYR A C 1
ATOM 1745 O O . TYR A 1 231 ? -19.128 12.890 13.830 1.00 91.88 231 TYR A O 1
ATOM 1753 N N . THR A 1 232 ? -18.868 12.959 16.056 1.00 91.69 232 THR A N 1
ATOM 1754 C CA . THR A 1 232 ? -18.628 14.410 16.089 1.00 91.69 232 THR A CA 1
ATOM 1755 C C . THR A 1 232 ? -17.408 14.823 15.253 1.00 91.69 232 THR A C 1
ATOM 1757 O O . THR A 1 232 ? -17.558 15.730 14.437 1.00 91.69 232 THR A O 1
ATOM 1760 N N . PRO A 1 233 ? -16.237 14.156 15.353 1.00 94.00 233 PRO A N 1
ATOM 1761 C CA . PRO A 1 233 ? -15.103 14.489 14.492 1.00 94.00 233 PRO A CA 1
ATOM 1762 C C . PRO A 1 233 ? -15.388 14.333 12.994 1.00 94.00 233 PRO A C 1
ATOM 1764 O O . PRO A 1 233 ? -14.895 15.129 12.202 1.00 94.00 233 PRO A O 1
ATOM 1767 N N . ALA A 1 234 ? -16.172 13.328 12.589 1.00 94.56 234 ALA A N 1
ATOM 1768 C CA . ALA A 1 234 ? -16.548 13.145 11.191 1.00 94.56 234 ALA A CA 1
ATOM 1769 C C . ALA A 1 234 ? -17.460 14.274 10.686 1.00 94.56 234 ALA A C 1
ATOM 1771 O O . ALA A 1 234 ? -17.271 14.730 9.562 1.00 94.56 234 ALA A O 1
ATOM 1772 N N . LEU A 1 235 ? -18.390 14.765 11.519 1.00 93.75 235 LEU A N 1
ATOM 1773 C CA . LEU A 1 235 ? -19.236 15.920 11.189 1.00 93.75 235 LEU A CA 1
ATOM 1774 C C . LEU A 1 235 ? -18.393 17.181 10.998 1.00 93.75 235 LEU A C 1
ATOM 1776 O O . LEU A 1 235 ? -18.499 17.839 9.970 1.00 93.75 235 LEU A O 1
ATOM 1780 N N . GLU A 1 236 ? -17.505 17.473 11.950 1.00 94.44 236 GLU A N 1
ATOM 1781 C CA . GLU A 1 236 ? -16.602 18.630 11.879 1.00 94.44 236 GLU A CA 1
ATOM 1782 C C . GLU A 1 236 ? -15.695 18.563 10.643 1.00 94.44 236 GLU A C 1
ATOM 1784 O O . GLU A 1 236 ? -15.477 19.564 9.966 1.00 94.44 236 GLU A O 1
ATOM 1789 N N . MET A 1 237 ? -15.178 17.376 10.313 1.00 95.81 237 MET A N 1
ATOM 1790 C CA . MET A 1 237 ? -14.383 17.193 9.100 1.00 95.81 237 MET A CA 1
ATOM 1791 C C . MET A 1 237 ? -15.205 17.407 7.827 1.00 95.81 237 MET A C 1
ATOM 1793 O O . MET A 1 237 ? -14.683 17.988 6.880 1.00 95.81 237 MET A O 1
ATOM 1797 N N . ALA A 1 238 ? -16.461 16.953 7.790 1.00 95.56 238 ALA A N 1
ATOM 1798 C CA . ALA A 1 238 ? -17.324 17.106 6.622 1.00 95.56 238 ALA A CA 1
ATOM 1799 C C . ALA A 1 238 ? -17.701 18.577 6.401 1.00 95.56 238 ALA A C 1
ATOM 1801 O O . ALA A 1 238 ? -17.642 19.057 5.274 1.00 95.56 238 ALA A O 1
ATOM 1802 N N . GLU A 1 239 ? -18.004 19.311 7.473 1.00 95.06 239 GLU A N 1
ATOM 1803 C CA . GLU A 1 239 ? -18.239 20.760 7.431 1.00 95.06 239 GLU A CA 1
ATOM 1804 C C . GLU A 1 239 ? -17.017 21.498 6.861 1.00 95.06 239 GLU A C 1
ATOM 1806 O O . GLU A 1 239 ? -17.143 22.254 5.901 1.00 95.06 239 GLU A O 1
ATOM 1811 N N . VAL A 1 240 ? -15.814 21.201 7.367 1.00 95.00 240 VAL A N 1
ATOM 1812 C CA . VAL A 1 240 ? -14.568 21.807 6.867 1.00 95.00 240 VAL A CA 1
ATOM 1813 C C . VAL A 1 240 ? -14.280 21.424 5.411 1.00 95.00 240 VAL A C 1
ATOM 1815 O O . VAL A 1 240 ? -13.794 22.259 4.647 1.00 95.00 240 VAL A O 1
ATOM 1818 N N . ALA A 1 241 ? -14.544 20.176 5.010 1.00 95.44 241 ALA A N 1
ATOM 1819 C CA . ALA A 1 241 ? -14.371 19.735 3.626 1.00 95.44 241 ALA A CA 1
ATOM 1820 C C . ALA A 1 241 ? -15.321 20.491 2.684 1.00 95.44 241 ALA A C 1
ATOM 1822 O O . ALA A 1 241 ? -14.888 20.989 1.645 1.00 95.44 241 ALA A O 1
ATOM 1823 N N . LEU A 1 242 ? -16.584 20.659 3.087 1.00 94.06 242 LEU A N 1
ATOM 1824 C CA . LEU A 1 242 ? -17.584 21.419 2.342 1.00 94.06 242 LEU A CA 1
ATOM 1825 C C . LEU A 1 242 ? -17.193 22.898 2.207 1.00 94.06 242 LEU A C 1
ATOM 1827 O O . LEU A 1 242 ? -17.218 23.435 1.101 1.00 94.06 242 LEU A O 1
ATOM 1831 N N . GLU A 1 243 ? -16.776 23.541 3.303 1.00 94.62 243 GLU A N 1
ATOM 1832 C CA . GLU A 1 243 ? -16.306 24.937 3.312 1.00 94.62 243 GLU A CA 1
ATOM 1833 C C . GLU A 1 243 ? -15.101 25.163 2.390 1.00 94.62 243 GLU A C 1
ATOM 1835 O O . GLU A 1 243 ? -14.958 26.229 1.791 1.00 94.62 243 GLU A O 1
ATOM 1840 N N . LYS A 1 244 ? -14.226 24.160 2.267 1.00 95.25 244 LYS A N 1
ATOM 1841 C CA . LYS A 1 244 ? -13.031 24.208 1.414 1.00 95.25 244 LYS A CA 1
ATOM 1842 C C . LYS A 1 244 ? -13.272 23.742 -0.019 1.00 95.25 244 LYS A C 1
ATOM 1844 O O . LYS A 1 244 ? -12.323 23.752 -0.801 1.00 95.25 244 LYS A O 1
ATOM 1849 N N . HIS A 1 245 ? -14.498 23.351 -0.365 1.00 93.62 245 HIS A N 1
ATOM 1850 C CA . HIS A 1 245 ? -14.832 22.739 -1.654 1.00 93.62 245 HIS A CA 1
ATOM 1851 C C . HIS A 1 245 ? -14.015 21.465 -1.959 1.00 93.62 245 HIS A C 1
ATOM 1853 O O . HIS A 1 245 ? -13.740 21.150 -3.116 1.00 93.62 245 HIS A O 1
ATOM 1859 N N . ASP A 1 246 ? -13.626 20.717 -0.922 1.00 94.31 246 ASP A N 1
ATOM 1860 C CA . ASP A 1 246 ? -13.002 19.397 -1.053 1.00 94.31 246 ASP A CA 1
ATOM 1861 C C . ASP A 1 246 ? -14.097 18.329 -1.179 1.00 94.31 246 ASP A C 1
ATOM 1863 O O . ASP A 1 246 ? -14.460 17.637 -0.224 1.00 94.31 246 ASP A O 1
ATOM 1867 N N . HIS A 1 247 ? -14.686 18.261 -2.373 1.00 92.50 247 HIS A N 1
ATOM 1868 C CA . HIS A 1 247 ? -15.829 17.395 -2.658 1.00 92.50 247 HIS A CA 1
ATOM 1869 C C . HIS A 1 247 ? -15.496 15.901 -2.534 1.00 92.50 247 HIS A C 1
ATOM 1871 O O . HIS A 1 247 ? -16.343 15.122 -2.106 1.00 92.50 247 HIS A O 1
ATOM 1877 N N . GLU A 1 248 ? -14.258 15.499 -2.839 1.00 91.81 248 GLU A N 1
ATOM 1878 C CA . GLU A 1 248 ? -13.823 14.103 -2.711 1.00 91.81 248 GLU A CA 1
ATOM 1879 C C . GLU A 1 248 ? -13.824 13.658 -1.244 1.00 91.81 248 GLU A C 1
ATOM 1881 O O . GLU A 1 248 ? -14.428 12.638 -0.893 1.00 91.81 248 GLU A O 1
ATOM 1886 N N . LEU A 1 249 ? -13.200 14.452 -0.368 1.00 93.38 249 LEU A N 1
ATOM 1887 C CA . LEU A 1 249 ? -13.187 14.169 1.062 1.00 93.38 249 LEU A CA 1
ATOM 1888 C C . LEU A 1 249 ? -14.593 14.265 1.668 1.00 93.38 249 LEU A C 1
ATOM 1890 O O . LEU A 1 249 ? -14.954 13.441 2.513 1.00 93.38 249 LEU A O 1
ATOM 1894 N N . PHE A 1 250 ? -15.395 15.242 1.235 1.00 94.88 250 PHE A N 1
ATOM 1895 C CA . PHE A 1 250 ? -16.777 15.400 1.680 1.00 94.88 250 PHE A CA 1
ATOM 1896 C C . PHE A 1 250 ? -17.614 14.146 1.385 1.00 94.88 250 PHE A C 1
ATOM 1898 O O . PHE A 1 250 ? -18.197 13.570 2.305 1.00 94.88 250 PHE A O 1
ATOM 1905 N N . ASP A 1 251 ? -17.603 13.652 0.145 1.00 91.94 251 ASP A N 1
ATOM 1906 C CA . ASP A 1 251 ? -18.347 12.451 -0.261 1.00 91.94 251 ASP A CA 1
ATOM 1907 C C . ASP A 1 251 ? -17.884 11.189 0.496 1.00 91.94 251 ASP A C 1
ATOM 1909 O O . ASP A 1 251 ? -18.677 10.293 0.819 1.00 91.94 251 ASP A O 1
ATOM 1913 N N . GLU A 1 252 ? -16.587 11.089 0.797 1.00 92.06 252 GLU A N 1
ATOM 1914 C CA . GLU A 1 252 ? -16.007 9.992 1.577 1.00 92.06 252 GLU A CA 1
ATOM 1915 C C . GLU A 1 252 ? -16.454 10.016 3.050 1.00 92.06 252 GLU A C 1
ATOM 1917 O O . GLU A 1 252 ? -16.765 8.965 3.633 1.00 92.06 252 GLU A O 1
ATOM 1922 N N . LEU A 1 253 ? -16.536 11.209 3.644 1.00 95.06 253 LEU A N 1
ATOM 1923 C CA . LEU A 1 253 ? -17.016 11.421 5.009 1.00 95.06 253 LEU A CA 1
ATOM 1924 C C . LEU A 1 253 ? -18.524 11.198 5.121 1.00 95.06 253 LEU A C 1
ATOM 1926 O O . LEU A 1 253 ? -18.959 10.522 6.054 1.00 95.06 253 LEU A O 1
ATOM 1930 N N . MET A 1 254 ? -19.320 11.673 4.160 1.00 93.81 254 MET A N 1
ATOM 1931 C CA . MET A 1 254 ? -20.778 11.515 4.184 1.00 93.81 254 MET A CA 1
ATOM 1932 C C . MET A 1 254 ? -21.204 10.043 4.171 1.00 93.81 254 MET A C 1
ATOM 1934 O O . MET A 1 254 ? -22.068 9.639 4.954 1.00 93.81 254 MET A O 1
ATOM 1938 N N . ARG A 1 255 ? -20.535 9.197 3.375 1.00 90.62 255 ARG A N 1
ATOM 1939 C CA . ARG A 1 255 ? -20.776 7.741 3.375 1.00 90.62 255 ARG A CA 1
ATOM 1940 C C . ARG A 1 255 ? -20.514 7.094 4.737 1.00 90.62 255 ARG A C 1
ATOM 1942 O O . ARG A 1 255 ? -21.226 6.172 5.138 1.00 90.62 255 ARG A O 1
ATOM 1949 N N . ARG A 1 256 ? -19.501 7.561 5.470 1.00 92.31 256 ARG A N 1
ATOM 1950 C CA . ARG A 1 256 ? -19.181 7.058 6.818 1.00 92.31 256 ARG A CA 1
ATOM 1951 C C . ARG A 1 256 ? -20.112 7.609 7.871 1.00 92.31 256 ARG A C 1
ATOM 1953 O O . ARG A 1 256 ? -20.554 6.841 8.717 1.00 92.31 256 ARG A O 1
ATOM 1960 N N . LEU A 1 257 ? -20.446 8.892 7.794 1.00 92.75 257 LEU A N 1
ATOM 1961 C CA . LEU A 1 257 ? -21.396 9.540 8.687 1.00 92.75 257 LEU A CA 1
ATOM 1962 C C . LEU A 1 257 ? -22.746 8.831 8.667 1.00 92.75 257 LEU A C 1
ATOM 1964 O O . LEU A 1 257 ? -23.261 8.519 9.732 1.00 92.75 257 LEU A O 1
ATOM 1968 N N . GLN A 1 258 ? -23.259 8.460 7.492 1.00 89.31 258 GLN A N 1
ATOM 1969 C CA . GLN A 1 258 ? -24.482 7.658 7.383 1.00 89.31 258 GLN A CA 1
ATOM 1970 C C . GLN A 1 258 ? -24.372 6.308 8.111 1.00 89.31 258 GLN A C 1
ATOM 1972 O O . GLN A 1 258 ? -25.298 5.905 8.814 1.00 89.31 258 GLN A O 1
ATOM 1977 N N . ARG A 1 259 ? -23.236 5.610 7.992 1.00 90.88 259 ARG A N 1
ATOM 1978 C CA . ARG A 1 259 ? -23.006 4.324 8.679 1.00 90.88 259 ARG A CA 1
ATOM 1979 C C . ARG A 1 259 ? -22.853 4.484 10.190 1.00 90.88 259 ARG A C 1
ATOM 1981 O O . ARG A 1 259 ? -23.400 3.683 10.940 1.00 90.88 259 ARG A O 1
ATOM 1988 N N . ILE A 1 260 ? -22.106 5.498 10.628 1.00 91.19 260 ILE A N 1
ATOM 1989 C CA . ILE A 1 260 ? -21.934 5.838 12.045 1.00 91.19 260 ILE A CA 1
ATOM 1990 C C . ILE A 1 260 ? -23.301 6.150 12.646 1.00 91.19 260 ILE A C 1
ATOM 1992 O O . ILE A 1 260 ? -23.663 5.550 13.649 1.00 91.19 260 ILE A O 1
ATOM 1996 N N . HIS A 1 261 ? -24.077 6.993 11.968 1.00 87.81 261 HIS A N 1
ATOM 1997 C CA . HIS A 1 261 ? -25.414 7.389 12.371 1.00 87.81 261 HIS A CA 1
ATOM 1998 C C . HIS A 1 261 ? -26.357 6.205 12.568 1.00 87.81 261 HIS A C 1
ATOM 2000 O O . HIS A 1 261 ? -26.968 6.053 13.620 1.00 87.81 261 HIS A O 1
ATOM 2006 N N . GLN A 1 262 ? -26.443 5.321 11.571 1.00 86.81 262 GLN A N 1
ATOM 2007 C CA . GLN A 1 262 ? -27.267 4.114 11.655 1.00 86.81 262 GLN A CA 1
ATOM 2008 C C . GLN A 1 262 ? -26.873 3.232 12.845 1.00 86.81 262 GLN A C 1
ATOM 2010 O O . GLN A 1 262 ? -27.734 2.606 13.455 1.00 86.81 262 GLN A O 1
ATOM 2015 N N . ALA A 1 263 ? -25.586 3.194 13.191 1.00 85.69 263 ALA A N 1
ATOM 2016 C CA . ALA A 1 263 ? -25.080 2.416 14.311 1.00 85.69 263 ALA A CA 1
ATOM 2017 C C . ALA A 1 263 ? -25.220 3.117 15.679 1.00 85.69 263 ALA A C 1
ATOM 2019 O O . ALA A 1 263 ? -25.052 2.457 16.705 1.00 85.69 263 ALA A O 1
ATOM 2020 N N . THR A 1 264 ? -25.517 4.423 15.721 1.00 80.75 264 THR A N 1
ATOM 2021 C CA . THR A 1 264 ? -25.693 5.207 16.962 1.00 80.75 264 THR A CA 1
ATOM 2022 C C . THR A 1 264 ? -27.116 5.728 17.181 1.00 80.75 264 THR A C 1
ATOM 2024 O O . THR A 1 264 ? -27.384 6.285 18.242 1.00 80.75 264 THR A O 1
ATOM 2027 N N . ALA A 1 265 ? -28.040 5.489 16.245 1.00 69.94 265 ALA A N 1
ATOM 2028 C CA . ALA A 1 265 ? -29.382 6.082 16.181 1.00 69.94 265 ALA A CA 1
ATOM 2029 C C . ALA A 1 265 ? -30.265 5.927 17.440 1.00 69.94 265 ALA A C 1
ATOM 2031 O O . ALA A 1 265 ? -31.214 6.686 17.618 1.00 69.94 265 ALA A O 1
ATOM 2032 N N . GLU A 1 266 ? -29.980 4.965 18.319 1.00 64.81 266 GLU A N 1
ATOM 2033 C CA . GLU A 1 266 ? -30.733 4.752 19.566 1.00 64.81 266 GLU A CA 1
ATOM 2034 C C . GLU A 1 266 ? -30.194 5.563 20.761 1.00 64.81 266 GLU A C 1
ATOM 2036 O O . GLU A 1 266 ? -30.739 5.483 21.863 1.00 64.81 266 GLU A O 1
ATOM 2041 N N . LEU A 1 267 ? -29.120 6.344 20.585 1.00 64.31 267 LEU A N 1
ATOM 2042 C CA . LEU A 1 267 ? -28.483 7.089 21.670 1.00 64.31 267 LEU A CA 1
ATOM 2043 C C . LEU A 1 267 ? -29.129 8.483 21.852 1.00 64.31 267 LEU A C 1
ATOM 2045 O O . LEU A 1 267 ? -29.009 9.341 20.979 1.00 64.31 267 LEU A O 1
ATOM 2049 N N . PRO A 1 268 ? -29.763 8.773 23.007 1.00 55.28 268 PRO A N 1
ATOM 2050 C CA . PRO A 1 268 ? -30.569 9.986 23.215 1.00 55.28 268 PRO A CA 1
ATOM 2051 C C . PRO A 1 268 ? -29.781 11.313 23.263 1.00 55.28 268 PRO A C 1
ATOM 2053 O O . PRO A 1 268 ? -30.387 12.380 23.302 1.00 55.28 268 PRO A O 1
ATOM 2056 N N . GLU A 1 269 ? -28.446 11.279 23.252 1.00 60.72 269 GLU A N 1
ATOM 2057 C CA . GLU A 1 269 ? -27.572 12.463 23.357 1.00 60.72 269 GLU A CA 1
ATOM 2058 C C . GLU A 1 269 ? -27.201 13.096 21.997 1.00 60.72 269 GLU A C 1
ATOM 2060 O 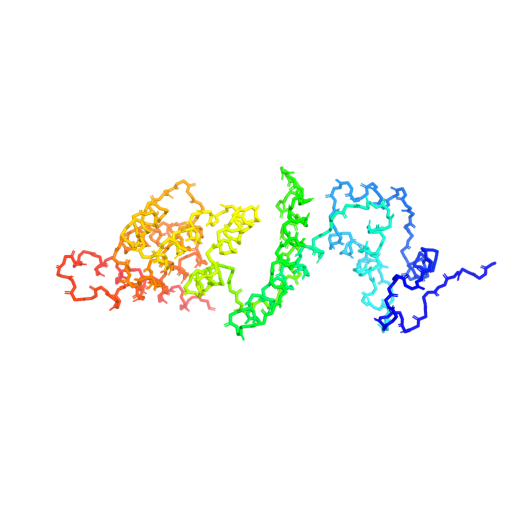O . GLU A 1 269 ? -26.377 14.008 21.952 1.00 60.72 269 GLU A O 1
ATOM 2065 N N . GLU A 1 270 ? -27.791 12.653 20.880 1.00 62.94 270 GLU A N 1
ATOM 2066 C CA . GLU A 1 270 ? -27.313 13.017 19.533 1.00 62.94 270 GLU A CA 1
ATOM 2067 C C . GLU A 1 270 ? -28.187 14.021 18.760 1.00 62.94 270 GLU A C 1
ATOM 2069 O O . GLU A 1 270 ? -27.862 14.337 17.618 1.00 62.94 270 GLU A O 1
ATOM 2074 N N . ALA A 1 271 ? -29.251 14.589 19.346 1.00 68.00 271 ALA A N 1
ATOM 2075 C CA . ALA A 1 271 ? -30.190 15.479 18.635 1.00 68.00 271 ALA A CA 1
ATOM 2076 C C . ALA A 1 271 ? -29.511 16.646 17.879 1.00 68.00 271 ALA A C 1
ATOM 2078 O O . ALA A 1 271 ? -29.888 16.966 16.754 1.00 68.00 271 ALA A O 1
ATOM 2079 N N . THR A 1 272 ? -28.460 17.245 18.447 1.00 75.81 272 THR A N 1
ATOM 2080 C CA . THR A 1 272 ? -27.672 18.296 17.775 1.00 75.81 272 THR A CA 1
ATOM 2081 C C . THR A 1 272 ? -26.882 17.759 16.578 1.00 75.81 272 THR A C 1
ATOM 2083 O O . THR A 1 272 ? -26.765 18.432 15.558 1.00 75.81 272 THR A O 1
ATOM 2086 N N . ASN A 1 273 ? -26.357 16.538 16.677 1.00 79.88 273 ASN A N 1
ATOM 2087 C CA . ASN A 1 273 ? -25.642 15.889 15.581 1.00 79.88 273 ASN A CA 1
ATOM 2088 C C . ASN A 1 273 ? -26.597 15.457 14.457 1.00 79.88 273 ASN A C 1
ATOM 2090 O O . ASN A 1 273 ? -26.197 15.523 13.302 1.00 79.88 273 ASN A O 1
ATOM 2094 N N . HIS A 1 274 ? -27.851 15.092 14.766 1.00 79.38 274 HIS A N 1
ATOM 2095 C CA . HIS A 1 274 ? -28.890 14.854 13.751 1.00 79.38 274 HIS A CA 1
ATOM 2096 C C . HIS A 1 274 ? -29.110 16.091 12.875 1.00 79.38 274 HIS A C 1
ATOM 2098 O O . HIS A 1 274 ? -28.995 16.002 11.661 1.00 79.38 274 HIS A O 1
ATOM 2104 N N . VAL A 1 275 ? -29.330 17.260 13.489 1.00 83.75 275 VAL A N 1
ATOM 2105 C CA . VAL A 1 275 ? -29.557 18.514 12.747 1.00 83.75 275 VAL A CA 1
ATOM 2106 C C . VAL A 1 275 ? -28.364 18.864 11.853 1.00 83.75 275 VAL A C 1
ATOM 2108 O O . VAL A 1 275 ? -28.542 19.286 10.713 1.00 83.75 275 VAL A O 1
ATOM 2111 N N . ARG A 1 276 ? -27.139 18.673 12.359 1.00 88.88 276 ARG A N 1
ATOM 2112 C CA . ARG A 1 276 ? -25.913 18.893 11.576 1.00 88.88 276 ARG A CA 1
ATOM 2113 C C . ARG A 1 276 ? -25.809 17.918 10.406 1.00 88.88 276 ARG A C 1
ATOM 2115 O O . ARG A 1 276 ? -25.494 18.337 9.298 1.00 88.88 276 ARG A O 1
ATOM 2122 N N . LEU A 1 277 ? -26.086 16.635 10.640 1.00 86.88 277 LEU A N 1
ATOM 2123 C CA . LEU A 1 277 ? -26.060 15.619 9.592 1.00 86.88 277 LEU A CA 1
ATOM 2124 C C . LEU A 1 277 ? -27.092 15.912 8.497 1.00 86.88 277 LEU A C 1
ATOM 2126 O O . LEU A 1 277 ? -26.743 15.835 7.323 1.00 86.88 277 LEU A O 1
ATOM 2130 N N . ASP A 1 278 ? -28.316 16.289 8.867 1.00 87.12 278 ASP A N 1
ATOM 2131 C CA . ASP A 1 278 ? -29.378 16.631 7.915 1.00 87.12 278 ASP A CA 1
ATOM 2132 C C . ASP A 1 278 ? -28.961 17.803 7.013 1.00 87.12 278 ASP A C 1
ATOM 2134 O O . ASP A 1 278 ? -29.069 17.712 5.792 1.00 87.12 278 ASP A O 1
ATOM 2138 N N . ALA A 1 279 ? -28.367 18.857 7.585 1.00 89.25 279 ALA A N 1
ATOM 2139 C CA . ALA A 1 279 ? -27.859 19.990 6.808 1.00 89.25 279 ALA A CA 1
ATOM 2140 C C . ALA A 1 279 ? -26.763 19.584 5.799 1.00 89.25 279 ALA A C 1
ATOM 2142 O O . ALA A 1 279 ? -26.730 20.085 4.673 1.00 89.25 279 ALA A O 1
ATOM 2143 N N . LEU A 1 280 ? -25.873 18.659 6.175 1.00 90.19 280 LEU A N 1
ATOM 2144 C CA . LEU A 1 280 ? -24.840 18.140 5.271 1.00 90.19 280 LEU A CA 1
ATOM 2145 C C . LEU A 1 280 ? -25.433 17.226 4.186 1.00 90.19 280 LEU A C 1
ATOM 2147 O O . LEU A 1 280 ? -24.970 17.249 3.045 1.00 90.19 280 LEU A O 1
ATOM 2151 N N . LEU A 1 281 ? -26.463 16.438 4.509 1.00 88.31 281 LEU A N 1
ATOM 2152 C CA . LEU A 1 281 ? -27.177 15.608 3.534 1.00 88.31 281 LEU A CA 1
ATOM 2153 C C . LEU A 1 281 ? -27.907 16.464 2.494 1.00 88.31 281 LEU A C 1
ATOM 2155 O O . LEU A 1 281 ? -27.840 16.152 1.304 1.00 88.31 281 LEU A O 1
ATOM 2159 N N . ASP A 1 282 ? -28.532 17.563 2.915 1.00 89.19 282 ASP A N 1
ATOM 2160 C CA . ASP A 1 282 ? -29.140 18.528 2.000 1.00 89.19 282 ASP A CA 1
ATOM 2161 C C . ASP A 1 282 ? -28.081 19.142 1.072 1.00 89.19 282 ASP A C 1
ATOM 2163 O O . ASP A 1 282 ? -28.277 19.203 -0.144 1.00 89.19 282 ASP A O 1
ATOM 2167 N N . ALA A 1 283 ? -26.920 19.538 1.606 1.00 85.56 283 ALA A N 1
ATOM 2168 C CA . ALA A 1 283 ? -25.818 20.076 0.805 1.00 85.56 283 ALA A CA 1
ATOM 2169 C C . ALA A 1 283 ? -25.295 19.067 -0.239 1.00 85.56 283 ALA A C 1
ATOM 2171 O O . ALA A 1 283 ? -25.052 19.437 -1.391 1.00 85.56 283 ALA A O 1
ATOM 2172 N N . LEU A 1 284 ? -25.187 17.786 0.131 1.00 83.94 284 LEU A N 1
ATOM 2173 C CA . LEU A 1 284 ? -24.785 16.703 -0.772 1.00 83.94 284 LEU A CA 1
ATOM 2174 C C . LEU A 1 284 ? -25.766 16.536 -1.946 1.00 83.94 284 LEU A C 1
ATOM 2176 O O . LEU A 1 284 ? -25.347 16.362 -3.091 1.00 83.94 284 LEU A O 1
ATOM 2180 N N . GLN A 1 285 ? -27.075 16.627 -1.690 1.00 80.94 285 GLN A N 1
ATOM 2181 C CA . GLN A 1 285 ? -28.096 16.531 -2.740 1.00 80.94 285 GLN A CA 1
ATOM 2182 C C . GLN A 1 285 ? -28.000 17.687 -3.743 1.00 80.94 285 GLN A C 1
ATOM 2184 O O . GLN A 1 285 ? -28.063 17.459 -4.951 1.00 80.94 285 GLN A O 1
ATOM 2189 N N . HIS A 1 286 ? -27.790 18.919 -3.269 1.00 75.38 286 HIS A N 1
ATOM 2190 C CA . HIS A 1 286 ? -27.630 20.081 -4.149 1.00 75.38 286 HIS A CA 1
ATOM 2191 C C . HIS A 1 286 ? -26.369 19.973 -5.018 1.00 75.38 286 HIS A C 1
ATOM 2193 O O . HIS A 1 286 ? -26.406 20.333 -6.193 1.00 75.38 286 HIS A O 1
ATOM 2199 N N . HIS A 1 287 ? -25.277 19.422 -4.481 1.00 67.69 287 HIS A N 1
ATOM 2200 C CA . HIS A 1 287 ? -24.050 19.171 -5.238 1.00 67.69 287 HIS A CA 1
ATOM 2201 C C . HIS A 1 287 ? -24.262 18.172 -6.392 1.00 67.69 287 HIS A C 1
ATOM 2203 O O . HIS A 1 287 ? -23.862 18.439 -7.524 1.00 67.69 287 HIS A O 1
ATOM 2209 N N . HIS A 1 288 ? -24.958 17.056 -6.150 1.00 69.12 288 HIS A N 1
ATOM 2210 C CA . HIS A 1 288 ? -25.212 16.048 -7.189 1.00 69.12 288 HIS A CA 1
ATOM 2211 C C . HIS A 1 288 ? -26.223 16.477 -8.267 1.00 69.12 288 HIS A C 1
ATOM 2213 O O . HIS A 1 288 ? -26.276 15.850 -9.319 1.00 69.12 288 HIS A O 1
ATOM 2219 N N . HIS A 1 289 ? -27.016 17.530 -8.043 1.00 59.97 289 HIS A N 1
ATOM 2220 C CA . HIS A 1 289 ? -27.964 18.053 -9.037 1.00 59.97 289 HIS A CA 1
ATOM 2221 C C . HIS A 1 289 ? -27.358 19.070 -10.021 1.00 59.97 289 HIS A C 1
ATOM 2223 O O . HIS A 1 289 ? -28.022 19.443 -10.990 1.00 59.97 289 HIS A O 1
ATOM 2229 N N . HIS A 1 290 ? -26.117 19.513 -9.800 1.00 51.25 290 HIS A N 1
ATOM 2230 C CA . HIS A 1 290 ? -25.433 20.512 -10.632 1.00 51.25 290 HIS A CA 1
ATOM 2231 C C . HIS A 1 290 ? -24.276 19.954 -11.484 1.00 51.25 290 HIS A C 1
ATOM 2233 O O . HIS A 1 290 ? -23.624 20.726 -12.193 1.00 51.25 290 HIS A O 1
ATOM 2239 N N . HIS A 1 291 ? -24.066 18.635 -11.468 1.00 45.59 291 HIS A N 1
ATOM 2240 C CA . HIS A 1 291 ? -23.110 17.896 -12.299 1.00 45.59 291 HIS A CA 1
ATOM 2241 C C . HIS A 1 291 ? -23.829 16.927 -13.242 1.00 45.59 291 HIS A C 1
ATOM 2243 O O . HIS A 1 291 ? -23.317 16.740 -14.370 1.00 45.59 291 HIS A O 1
#